Protein AF-A0A238FM26-F1 (afdb_monomer_lite)

Sequence (268 aa):
MSQQAIKQAGEVSAANLQKLRSKVTAAEQARAEAEAIAAASESRRRSEAAEYCSGLSRISETFRSLRSSSHPFDVCFKFEAEGVDIWESSSFLSSKSGYFKDLFESGFAETTKEAREVDRCNQPTHLVRISDESSQAFQAIFTWLRTGQMQFDWLGTASTLTAHDSQNGATSAASIYLLAHYLQLSQLVEITLDRVDNYLTPRNVFVELARDWRGKPTEMKDKLLAYAVANWNEVKKSDNLAPMLTEVAENPERGAAFLELMRLVIGL

Radius of gyration: 28.8 Å; chains: 1; bounding box: 76×39×98 Å

Structure (mmCIF, N/CA/C/O backbone):
data_AF-A0A238FM26-F1
#
_entry.id   AF-A0A238FM26-F1
#
loop_
_atom_site.group_PDB
_atom_site.id
_atom_site.type_symbol
_atom_site.label_atom_id
_atom_site.label_alt_id
_atom_site.label_comp_id
_atom_site.label_asym_id
_atom_site.label_entity_id
_atom_site.label_seq_id
_atom_site.pdbx_PDB_ins_code
_atom_site.Cartn_x
_atom_site.Cartn_y
_atom_site.Cartn_z
_atom_site.occupancy
_atom_site.B_iso_or_equiv
_atom_site.auth_seq_id
_atom_site.auth_comp_id
_atom_site.auth_asym_id
_atom_site.auth_atom_id
_atom_site.pdbx_PDB_model_num
ATOM 1 N N . MET A 1 1 ? -43.584 -14.162 72.929 1.00 56.44 1 MET A N 1
ATOM 2 C CA . MET A 1 1 ? -43.154 -14.688 71.611 1.00 56.44 1 MET A CA 1
ATOM 3 C C . MET A 1 1 ? -42.547 -13.635 70.664 1.00 56.44 1 MET A C 1
ATOM 5 O O . MET A 1 1 ? -41.972 -14.025 69.660 1.00 56.44 1 MET A O 1
ATOM 9 N N . SER A 1 2 ? -42.572 -12.327 70.974 1.00 68.12 2 SER A N 1
ATOM 10 C CA . SER A 1 2 ? -42.152 -11.275 70.021 1.00 68.12 2 SER A CA 1
ATOM 11 C C . SER A 1 2 ? -40.637 -11.013 69.906 1.00 68.12 2 SER A C 1
ATOM 13 O O . SER A 1 2 ? -40.194 -10.553 68.862 1.00 68.12 2 SER A O 1
ATOM 15 N N . GLN A 1 3 ? -39.820 -11.286 70.932 1.00 68.06 3 GLN A N 1
ATOM 16 C CA . GLN A 1 3 ? -38.381 -10.953 70.887 1.00 68.06 3 GLN A CA 1
ATOM 17 C C . GLN A 1 3 ? -37.526 -11.992 70.143 1.00 68.06 3 GLN A C 1
ATOM 19 O O . GLN A 1 3 ? -36.498 -11.657 69.560 1.00 68.06 3 GLN A O 1
ATOM 24 N N . GLN A 1 4 ? -37.969 -13.248 70.115 1.00 69.56 4 GLN A N 1
ATOM 25 C CA . GLN A 1 4 ? -37.225 -14.347 69.496 1.00 69.56 4 GLN A CA 1
ATOM 26 C C . GLN A 1 4 ? -37.296 -14.291 67.959 1.00 69.56 4 GLN A C 1
ATOM 28 O O . GLN A 1 4 ? -36.297 -14.543 67.292 1.00 69.56 4 GLN A O 1
ATOM 33 N N . ALA A 1 5 ? -38.432 -13.847 67.408 1.00 66.94 5 ALA A N 1
ATOM 34 C CA . ALA A 1 5 ? -38.609 -13.626 65.972 1.00 66.94 5 ALA A CA 1
ATOM 35 C C . ALA A 1 5 ? -37.785 -12.433 65.446 1.00 66.94 5 ALA A C 1
ATOM 37 O O . ALA A 1 5 ? -37.215 -12.510 64.362 1.00 66.94 5 ALA A O 1
ATOM 38 N N . ILE A 1 6 ? -37.661 -11.354 66.230 1.00 69.06 6 ILE A N 1
ATOM 39 C CA . ILE A 1 6 ? -36.850 -10.176 65.865 1.00 69.06 6 ILE A CA 1
ATOM 40 C C . ILE A 1 6 ? -35.357 -10.528 65.849 1.00 69.06 6 ILE A C 1
ATOM 42 O O . ILE A 1 6 ? -34.638 -10.133 64.932 1.00 69.06 6 ILE A O 1
ATOM 46 N N . LYS A 1 7 ? -34.894 -11.323 66.823 1.00 73.75 7 LYS A N 1
ATOM 47 C CA . LYS A 1 7 ? -33.504 -11.794 66.870 1.00 73.75 7 LYS A CA 1
ATOM 48 C C . LYS A 1 7 ? -33.171 -12.709 65.684 1.00 73.75 7 LYS A C 1
ATOM 50 O O . LYS A 1 7 ? -32.160 -12.492 65.022 1.00 73.75 7 LYS A O 1
ATOM 55 N N . GLN A 1 8 ? -34.061 -13.649 65.353 1.00 67.75 8 GLN A N 1
ATOM 56 C CA . GLN A 1 8 ? -33.895 -14.519 64.182 1.00 67.75 8 GLN A CA 1
ATOM 57 C C . GLN A 1 8 ? -33.921 -13.739 62.856 1.00 67.75 8 GLN A C 1
ATOM 59 O O . GLN A 1 8 ? -33.102 -14.004 61.981 1.00 67.75 8 GLN A O 1
ATOM 64 N N . ALA A 1 9 ? -34.794 -12.737 62.705 1.00 65.75 9 ALA A N 1
ATOM 65 C CA . ALA A 1 9 ? -34.822 -11.892 61.508 1.00 65.75 9 ALA A CA 1
ATOM 66 C C . ALA A 1 9 ? -33.535 -11.055 61.342 1.00 65.75 9 ALA A C 1
ATOM 68 O O . ALA A 1 9 ? -33.040 -10.892 60.224 1.00 65.75 9 ALA A O 1
ATOM 69 N N . GLY A 1 10 ? -32.956 -10.567 62.447 1.00 70.56 10 GLY A N 1
ATOM 70 C CA . GLY A 1 10 ? -31.674 -9.855 62.448 1.00 70.56 10 GLY A CA 1
ATOM 71 C C . GLY A 1 10 ? -30.487 -10.742 62.057 1.00 70.56 10 GLY A C 1
ATOM 72 O O . GLY A 1 10 ? -29.648 -10.330 61.257 1.00 70.56 10 GLY A O 1
ATOM 73 N N . GLU A 1 11 ? -30.446 -11.980 62.553 1.00 74.06 11 GLU A N 1
ATOM 74 C CA . GLU A 1 11 ? -29.394 -12.958 62.232 1.00 74.06 11 GLU A CA 1
ATOM 75 C C . GLU A 1 11 ? -29.454 -13.408 60.760 1.00 74.06 11 GLU A C 1
ATOM 77 O O . GLU A 1 11 ? -28.423 -13.473 60.087 1.00 74.06 11 GLU A O 1
ATOM 82 N N . VAL A 1 12 ? -30.659 -13.621 60.216 1.00 72.50 12 VAL A N 1
ATOM 83 C CA . VAL A 1 12 ? -30.856 -13.946 58.790 1.00 72.50 12 VAL A CA 1
ATOM 84 C C . VAL A 1 12 ? -30.449 -12.773 57.885 1.00 72.50 12 VAL A C 1
ATOM 86 O O . VAL A 1 12 ? -29.839 -12.981 56.834 1.00 72.50 12 VAL A O 1
ATOM 89 N N . SER A 1 13 ? -30.721 -11.531 58.299 1.00 79.69 13 SER A N 1
ATOM 90 C CA . SER A 1 13 ? -30.311 -10.323 57.566 1.00 79.69 13 SER A CA 1
ATOM 91 C C . SER A 1 13 ? -28.785 -10.143 57.538 1.00 79.69 13 SER A C 1
ATOM 93 O O . SER A 1 13 ? -28.200 -9.894 56.479 1.00 79.69 13 SER A O 1
ATOM 95 N N . ALA A 1 14 ? -28.112 -10.361 58.673 1.00 80.94 14 ALA A N 1
ATOM 96 C CA . ALA A 1 14 ? -26.654 -10.282 58.770 1.00 80.94 14 ALA A CA 1
ATOM 97 C C . ALA A 1 14 ? -25.950 -11.355 57.917 1.00 80.94 14 ALA A C 1
ATOM 99 O O . ALA A 1 14 ? -25.003 -11.044 57.187 1.00 80.94 14 ALA A O 1
ATOM 100 N N . ALA A 1 15 ? -26.452 -12.594 57.933 1.00 82.75 15 ALA A N 1
ATOM 101 C CA . ALA A 1 15 ? -25.922 -13.682 57.111 1.00 82.75 15 ALA A CA 1
ATOM 102 C C . ALA A 1 15 ? -26.065 -13.398 55.603 1.00 82.75 15 ALA A C 1
ATOM 104 O O . ALA A 1 15 ? -25.139 -13.647 54.824 1.00 82.75 15 ALA A O 1
ATOM 105 N N . ASN A 1 16 ? -27.192 -12.813 55.183 1.00 85.12 16 ASN A N 1
ATOM 106 C CA . ASN A 1 16 ? -27.417 -12.426 53.789 1.00 85.12 16 ASN A CA 1
ATOM 107 C C . ASN A 1 16 ? -26.483 -11.294 53.335 1.00 85.12 16 ASN A C 1
ATOM 109 O O . ASN A 1 16 ? -25.943 -11.360 52.229 1.00 85.12 16 ASN A O 1
ATOM 113 N N . LEU A 1 17 ? -26.226 -10.296 54.186 1.00 84.00 17 LEU A N 1
ATOM 114 C CA . LEU A 1 17 ? -25.276 -9.218 53.888 1.00 84.00 17 LEU A CA 1
ATOM 115 C C . LEU A 1 17 ? -23.835 -9.728 53.767 1.00 84.00 17 LEU A C 1
ATOM 117 O O . LEU A 1 17 ? -23.110 -9.312 52.864 1.00 84.00 17 LEU A O 1
ATOM 121 N N . GLN A 1 18 ? -23.419 -10.662 54.623 1.00 89.38 18 GLN A N 1
ATOM 122 C CA . GLN A 1 18 ? -22.087 -11.268 54.541 1.00 89.38 18 GLN A CA 1
ATOM 123 C C . GLN A 1 18 ? -21.926 -12.133 53.279 1.00 89.38 18 GLN A C 1
ATOM 125 O O . GLN A 1 18 ? -20.888 -12.092 52.609 1.00 89.38 18 GLN A O 1
ATOM 130 N N . LYS A 1 19 ? -22.985 -12.853 52.888 1.00 90.12 19 LYS A N 1
ATOM 131 C CA . LYS A 1 19 ? -23.037 -13.599 51.624 1.00 90.12 19 LYS A CA 1
ATOM 132 C C . LYS A 1 19 ? -23.005 -12.680 50.397 1.00 90.12 19 LYS A C 1
ATOM 134 O O . LYS A 1 19 ? -22.425 -13.044 49.380 1.00 90.12 19 LYS A O 1
ATOM 139 N N . LEU A 1 20 ? -23.605 -11.493 50.473 1.00 89.06 20 LEU A N 1
ATOM 140 C CA . LEU A 1 20 ? -23.563 -10.522 49.379 1.00 89.06 20 LEU A CA 1
ATOM 141 C C . LEU A 1 20 ? -22.177 -9.873 49.252 1.00 89.06 20 LEU A C 1
ATOM 143 O O . LEU A 1 20 ? -21.648 -9.800 48.148 1.00 89.06 20 LEU A O 1
ATOM 147 N N . ARG A 1 21 ? -21.552 -9.484 50.372 1.00 90.94 21 ARG A N 1
ATOM 148 C CA . ARG A 1 21 ? -20.189 -8.922 50.386 1.00 90.94 21 ARG A CA 1
ATOM 149 C C . ARG A 1 21 ? -19.163 -9.885 49.796 1.00 90.94 21 ARG A C 1
ATOM 151 O O . ARG A 1 21 ? -18.403 -9.481 48.929 1.00 90.94 21 ARG A O 1
ATOM 158 N N . SER A 1 22 ? -19.202 -11.155 50.203 1.00 90.06 22 SER A N 1
ATOM 159 C CA . SER A 1 22 ? -18.301 -12.187 49.662 1.00 90.06 22 SER A CA 1
ATOM 160 C C . SER A 1 22 ? -18.475 -12.405 48.154 1.00 90.06 22 SER A C 1
ATOM 162 O O . SER A 1 22 ? -17.492 -12.610 47.445 1.00 90.06 22 SER A O 1
ATOM 164 N N . LYS A 1 23 ? -19.708 -12.310 47.637 1.00 91.19 23 LYS A N 1
ATOM 165 C CA . LYS A 1 23 ? -19.971 -12.376 46.192 1.00 91.19 23 LYS A CA 1
ATOM 166 C C . LYS A 1 23 ? -19.423 -11.168 45.434 1.00 91.19 23 LYS A C 1
ATOM 168 O O . LYS A 1 23 ? -18.864 -11.353 44.359 1.00 91.19 23 LYS A O 1
ATOM 173 N N . VAL A 1 24 ? -19.579 -9.959 45.976 1.00 90.88 24 VAL A N 1
ATOM 174 C CA . VAL A 1 24 ? -19.056 -8.731 45.352 1.00 90.88 24 VAL A CA 1
ATOM 175 C C . VAL A 1 24 ? -17.530 -8.767 45.298 1.00 90.88 24 VAL A C 1
ATOM 177 O O . VAL A 1 24 ? -16.972 -8.579 44.224 1.00 90.88 24 VAL A O 1
ATOM 180 N N . THR A 1 25 ? -16.858 -9.132 46.395 1.00 92.88 25 THR A N 1
ATOM 181 C CA . THR A 1 25 ? -15.389 -9.248 46.413 1.00 92.88 25 THR A CA 1
ATOM 182 C C . THR A 1 25 ? -14.875 -10.313 45.445 1.00 92.88 25 THR A C 1
ATOM 184 O O . THR A 1 25 ? -13.873 -10.099 44.772 1.00 92.88 25 THR A O 1
ATOM 187 N N . ALA A 1 26 ? -15.577 -11.446 45.319 1.00 91.06 26 ALA A N 1
ATOM 188 C CA . ALA A 1 26 ? -15.209 -12.481 44.353 1.00 91.06 26 ALA A CA 1
ATOM 189 C C . ALA A 1 26 ? -15.377 -12.003 42.899 1.00 91.06 26 ALA A C 1
ATOM 191 O O . ALA A 1 26 ? -14.542 -12.309 42.051 1.00 91.06 26 ALA A O 1
ATOM 192 N N . ALA A 1 27 ? -16.428 -11.230 42.607 1.00 88.38 27 ALA A N 1
ATOM 193 C CA . ALA A 1 27 ? -16.657 -10.665 41.279 1.00 88.38 27 ALA A CA 1
ATOM 194 C C . ALA A 1 27 ? -15.625 -9.582 40.918 1.00 88.38 27 ALA A C 1
ATOM 196 O O . ALA A 1 27 ? -15.154 -9.540 39.783 1.00 88.38 27 ALA A O 1
ATOM 197 N N . GLU A 1 28 ? -15.244 -8.732 41.874 1.00 91.31 28 GLU A N 1
ATOM 198 C CA . GLU A 1 28 ? -14.183 -7.733 41.693 1.00 91.31 28 GLU A CA 1
ATOM 199 C C . GLU A 1 28 ? -12.827 -8.394 41.440 1.00 91.31 28 GLU A C 1
ATOM 201 O O . GLU A 1 28 ? -12.115 -7.998 40.518 1.00 91.31 28 GLU A O 1
ATOM 206 N N . GLN A 1 29 ? -12.503 -9.449 42.192 1.00 91.75 29 GLN A N 1
ATOM 207 C CA . GLN A 1 29 ? -11.269 -10.207 42.002 1.00 91.75 29 GLN A CA 1
ATOM 208 C C . GLN A 1 29 ? -11.231 -10.904 40.633 1.00 91.75 29 GLN A C 1
ATOM 210 O O . GLN A 1 29 ? -10.231 -10.797 39.928 1.00 91.75 29 GLN A O 1
ATOM 215 N N . ALA A 1 30 ? -12.333 -11.533 40.212 1.00 89.25 30 ALA A N 1
ATOM 216 C CA . ALA A 1 30 ? -12.435 -12.150 38.889 1.00 89.25 30 ALA A CA 1
ATOM 217 C C . ALA A 1 30 ? -12.314 -11.120 37.750 1.00 89.25 30 ALA A C 1
ATOM 219 O O . ALA A 1 30 ? -11.701 -11.399 36.720 1.00 89.25 30 ALA A O 1
ATOM 220 N N . ARG A 1 31 ? -12.866 -9.912 37.931 1.00 91.38 31 ARG A N 1
ATOM 221 C CA . ARG A 1 31 ? -12.724 -8.818 36.961 1.00 91.38 31 ARG A CA 1
ATOM 222 C C . ARG A 1 31 ? -11.276 -8.337 36.864 1.00 91.38 31 ARG A C 1
ATOM 224 O O . ARG A 1 31 ? -10.781 -8.179 35.753 1.00 91.38 31 ARG A O 1
ATOM 231 N N . ALA A 1 32 ? -10.607 -8.138 38.000 1.00 91.19 32 ALA A N 1
ATOM 232 C CA . ALA A 1 32 ? -9.203 -7.733 38.034 1.00 91.19 32 ALA A CA 1
ATOM 233 C C . ALA A 1 32 ? -8.290 -8.785 37.381 1.00 91.19 32 ALA A C 1
ATOM 235 O O . ALA A 1 32 ? -7.371 -8.440 36.642 1.00 91.19 32 ALA A O 1
ATOM 236 N N . GLU A 1 33 ? -8.573 -10.071 37.597 1.00 92.38 33 GLU A N 1
ATOM 237 C CA . GLU A 1 33 ? -7.836 -11.170 36.974 1.00 92.38 33 GLU A CA 1
ATOM 238 C C . GLU A 1 33 ? -8.057 -11.224 35.453 1.00 92.38 33 GLU A C 1
ATOM 240 O O . GLU A 1 33 ? -7.094 -11.336 34.695 1.00 92.38 33 GLU A O 1
ATOM 245 N N . ALA A 1 34 ? -9.297 -11.053 34.983 1.00 88.00 34 ALA A N 1
ATOM 246 C CA . ALA A 1 34 ? -9.600 -10.990 33.552 1.00 88.00 34 ALA A CA 1
ATOM 247 C C . ALA A 1 34 ? -8.915 -9.798 32.858 1.00 88.00 34 ALA A C 1
ATOM 249 O O . ALA A 1 34 ? -8.385 -9.941 31.755 1.00 88.00 34 ALA A O 1
ATOM 250 N N . GLU A 1 35 ? -8.886 -8.634 33.511 1.00 91.69 35 GLU A N 1
ATOM 251 C CA . GLU A 1 35 ? -8.200 -7.442 33.008 1.00 91.69 35 GLU A CA 1
ATOM 252 C C . GLU A 1 35 ? -6.678 -7.644 32.954 1.00 91.69 35 GLU A C 1
ATOM 254 O O . GLU A 1 35 ? -6.047 -7.305 31.952 1.00 91.69 35 GLU A O 1
ATOM 259 N N . ALA A 1 36 ? -6.092 -8.291 33.968 1.00 88.94 36 ALA A N 1
ATOM 260 C CA . ALA A 1 36 ? -4.674 -8.645 33.975 1.00 88.94 36 ALA A CA 1
ATOM 261 C C . ALA A 1 36 ? -4.312 -9.640 32.855 1.00 88.94 36 ALA A C 1
ATOM 263 O O . ALA A 1 36 ? -3.288 -9.469 32.190 1.00 88.94 36 ALA A O 1
ATOM 264 N N . ILE A 1 37 ? -5.160 -10.643 32.595 1.00 89.81 37 ILE A N 1
ATOM 265 C CA . ILE A 1 37 ? -4.975 -11.598 31.489 1.00 89.81 37 ILE A CA 1
ATOM 266 C C . ILE A 1 37 ? -5.060 -10.883 30.134 1.00 89.81 37 ILE A C 1
ATOM 268 O O . ILE A 1 37 ? -4.209 -11.104 29.269 1.00 89.81 37 ILE A O 1
ATOM 272 N N . ALA A 1 38 ? -6.045 -9.998 29.949 1.00 83.69 38 ALA A N 1
ATOM 273 C CA . ALA A 1 38 ? -6.188 -9.215 28.725 1.00 83.69 38 ALA A CA 1
ATOM 274 C C . ALA A 1 38 ? -4.957 -8.323 28.488 1.00 83.69 38 ALA A C 1
ATOM 276 O O . ALA A 1 38 ? -4.366 -8.371 27.407 1.00 83.69 38 ALA A O 1
ATOM 277 N N . ALA A 1 39 ? -4.506 -7.598 29.516 1.00 82.56 39 ALA A N 1
ATOM 278 C CA . ALA A 1 39 ? -3.317 -6.752 29.452 1.00 82.56 39 ALA A CA 1
ATOM 279 C C . ALA A 1 39 ? -2.038 -7.553 29.143 1.00 82.56 39 ALA A C 1
ATOM 281 O O . ALA A 1 39 ? -1.230 -7.135 28.311 1.00 82.56 39 ALA A O 1
ATOM 282 N N . ALA A 1 40 ? -1.868 -8.730 29.752 1.00 85.81 40 ALA A N 1
ATOM 283 C CA . ALA A 1 40 ? -0.741 -9.615 29.468 1.00 85.81 40 ALA A CA 1
ATOM 284 C C . ALA A 1 40 ? -0.768 -10.138 28.020 1.00 85.81 40 ALA A C 1
ATOM 286 O O . ALA A 1 40 ? 0.272 -10.181 27.359 1.00 85.81 40 ALA A O 1
ATOM 287 N N . SER A 1 41 ? -1.950 -10.491 27.501 1.00 79.06 41 SER A N 1
ATOM 288 C CA . SER A 1 41 ? -2.109 -10.961 26.118 1.00 79.06 41 SER A CA 1
ATOM 289 C C . SER A 1 41 ? -1.800 -9.873 25.083 1.00 79.06 41 SER A C 1
ATOM 291 O O . SER A 1 41 ? -1.142 -10.146 24.079 1.00 79.06 41 SER A O 1
ATOM 293 N N . GLU A 1 42 ? -2.201 -8.631 25.356 1.00 74.94 42 GLU A N 1
ATOM 294 C CA . GLU A 1 42 ? -1.918 -7.469 24.513 1.00 74.94 42 GLU A CA 1
ATOM 295 C C . GLU A 1 42 ? -0.424 -7.122 24.529 1.00 74.94 42 GLU A C 1
ATOM 297 O O . GLU A 1 42 ? 0.179 -6.901 23.480 1.00 74.94 42 GLU A O 1
ATOM 302 N N . SER A 1 43 ? 0.210 -7.149 25.706 1.00 78.25 43 SER A N 1
ATOM 303 C CA . SER A 1 43 ? 1.657 -6.940 25.839 1.00 78.25 43 SER A CA 1
ATOM 304 C C . SER A 1 43 ? 2.458 -7.979 25.045 1.00 78.25 43 SER A C 1
ATOM 306 O O . SER A 1 43 ? 3.370 -7.630 24.292 1.00 78.25 43 SER A O 1
ATOM 308 N N . ARG A 1 44 ? 2.060 -9.257 25.125 1.00 78.56 44 ARG A N 1
ATOM 309 C CA . ARG A 1 44 ? 2.674 -10.334 24.340 1.00 78.56 44 ARG A CA 1
ATOM 310 C C . ARG A 1 44 ? 2.512 -10.111 22.835 1.00 78.56 44 ARG A C 1
ATOM 312 O O . ARG A 1 44 ? 3.502 -10.189 22.114 1.00 78.56 44 ARG A O 1
ATOM 319 N N . ARG A 1 45 ? 1.306 -9.762 22.368 1.00 69.38 45 ARG A N 1
ATOM 320 C CA . ARG A 1 45 ? 1.053 -9.437 20.953 1.00 69.38 45 ARG A CA 1
ATOM 321 C C . ARG A 1 45 ? 1.910 -8.275 20.459 1.00 69.38 45 ARG A C 1
ATOM 323 O O . ARG A 1 45 ? 2.453 -8.348 19.362 1.00 69.38 45 ARG A O 1
ATOM 330 N N . ARG A 1 46 ? 2.070 -7.222 21.266 1.00 69.69 46 ARG A N 1
ATOM 331 C CA . ARG A 1 46 ? 2.938 -6.083 20.929 1.00 69.69 46 ARG A CA 1
ATOM 332 C C . ARG A 1 46 ? 4.403 -6.485 20.829 1.00 69.69 46 ARG A C 1
ATOM 334 O O . ARG A 1 46 ? 5.078 -6.033 19.912 1.00 69.69 46 ARG A O 1
ATOM 341 N N . SER A 1 47 ? 4.881 -7.340 21.732 1.00 69.44 47 SER A N 1
ATOM 342 C CA . SER A 1 47 ? 6.253 -7.858 21.683 1.00 69.44 47 SER A CA 1
ATOM 343 C C . SER A 1 47 ? 6.496 -8.703 20.430 1.00 69.44 47 SER A C 1
ATOM 345 O O . SER A 1 47 ? 7.481 -8.483 19.733 1.00 69.44 47 SER A O 1
ATOM 347 N N . GLU A 1 48 ? 5.585 -9.627 20.114 1.00 70.25 48 GLU A N 1
ATOM 348 C CA . GLU A 1 48 ? 5.671 -10.480 18.919 1.00 70.25 48 GLU A CA 1
ATOM 349 C C . GLU A 1 48 ? 5.610 -9.640 17.629 1.00 70.25 48 GLU A C 1
ATOM 351 O O . GLU A 1 48 ? 6.400 -9.846 16.707 1.00 70.25 48 GLU A O 1
ATOM 356 N N . ALA A 1 49 ? 4.736 -8.629 17.580 1.00 68.94 49 ALA A N 1
ATOM 357 C CA . ALA A 1 49 ? 4.667 -7.694 16.460 1.00 68.94 49 ALA A CA 1
ATOM 358 C C . ALA A 1 49 ? 5.950 -6.855 16.318 1.00 68.94 49 ALA A C 1
ATOM 360 O O . ALA A 1 49 ? 6.424 -6.648 15.203 1.00 68.94 49 ALA A O 1
ATOM 361 N N . ALA A 1 50 ? 6.536 -6.391 17.426 1.00 68.88 50 ALA A N 1
ATOM 362 C CA . ALA A 1 50 ? 7.775 -5.616 17.409 1.00 68.88 50 ALA A CA 1
ATOM 363 C C . ALA A 1 50 ? 8.972 -6.446 16.915 1.00 68.88 50 ALA A C 1
ATOM 365 O O . ALA A 1 50 ? 9.763 -5.961 16.104 1.00 68.88 50 ALA A O 1
ATOM 366 N N . GLU A 1 51 ? 9.086 -7.702 17.354 1.00 72.00 51 GLU A N 1
ATOM 367 C CA . GLU A 1 51 ? 10.129 -8.625 16.894 1.00 72.00 51 GLU A CA 1
ATOM 368 C C . GLU A 1 51 ? 9.980 -8.939 15.398 1.00 72.00 51 GLU A C 1
ATOM 370 O O . GLU A 1 51 ? 10.955 -8.856 14.647 1.00 72.00 51 GLU A O 1
ATOM 375 N N . TYR A 1 52 ? 8.750 -9.190 14.939 1.00 72.06 52 TYR A N 1
ATOM 376 C CA . TYR A 1 52 ? 8.446 -9.380 13.522 1.00 72.06 52 TYR A CA 1
ATOM 377 C C . TYR A 1 52 ? 8.812 -8.144 12.683 1.00 72.06 52 TYR A C 1
ATOM 379 O O . TYR A 1 52 ? 9.510 -8.266 11.675 1.00 72.06 52 TYR A O 1
ATOM 387 N N . CYS A 1 53 ? 8.417 -6.943 13.121 1.00 72.06 53 CYS A N 1
ATOM 388 C CA . CYS A 1 53 ? 8.764 -5.687 12.452 1.00 72.06 53 CYS A CA 1
ATOM 389 C C . CYS A 1 53 ? 10.282 -5.471 12.374 1.00 72.06 53 CYS A C 1
ATOM 391 O O . CYS A 1 53 ? 10.788 -5.090 11.322 1.00 72.06 53 CYS A O 1
ATOM 393 N N . SER A 1 54 ? 11.018 -5.761 13.451 1.00 74.94 54 SER A N 1
ATOM 394 C CA . SER A 1 54 ? 12.485 -5.682 13.468 1.00 74.94 54 SER A CA 1
ATOM 395 C C . SER A 1 54 ? 13.123 -6.645 12.459 1.00 74.94 54 SER A C 1
ATOM 397 O O . SER A 1 54 ? 14.021 -6.262 11.704 1.00 74.94 54 SER A O 1
ATOM 399 N N . GLY A 1 55 ? 12.617 -7.880 12.381 1.00 76.81 55 GLY A N 1
ATOM 400 C CA . GLY A 1 55 ? 13.048 -8.860 11.383 1.00 76.81 55 GLY A CA 1
ATOM 401 C C . GLY A 1 55 ? 12.839 -8.370 9.947 1.00 76.81 55 GLY A C 1
ATOM 402 O O . GLY A 1 55 ? 13.761 -8.446 9.132 1.00 76.81 55 GLY A O 1
ATOM 403 N N . LEU A 1 56 ? 11.666 -7.800 9.653 1.00 76.69 56 LEU A N 1
ATOM 404 C CA . LEU A 1 56 ? 11.360 -7.242 8.334 1.00 76.69 56 LEU A CA 1
ATOM 405 C C . LEU A 1 56 ? 12.262 -6.068 7.958 1.00 76.69 56 LEU A C 1
ATOM 407 O O . LEU A 1 56 ? 12.725 -6.019 6.818 1.00 76.69 56 LEU A O 1
ATOM 411 N N . SER A 1 57 ? 12.555 -5.164 8.896 1.00 77.75 57 SER A N 1
ATOM 412 C CA . SER A 1 57 ? 13.469 -4.046 8.646 1.00 77.75 57 SER A CA 1
ATOM 413 C C . SER A 1 57 ? 14.855 -4.545 8.231 1.00 77.75 57 SER A C 1
ATOM 415 O O . SER A 1 57 ? 15.383 -4.108 7.210 1.00 77.75 57 SER A O 1
ATOM 417 N N . ARG A 1 58 ? 15.408 -5.542 8.938 1.00 81.88 58 ARG A N 1
ATOM 418 C CA . ARG A 1 58 ? 16.728 -6.122 8.614 1.00 81.88 58 ARG A CA 1
ATOM 419 C C . ARG A 1 58 ? 16.747 -6.794 7.242 1.00 81.88 58 ARG A C 1
ATOM 421 O O . ARG A 1 58 ? 17.715 -6.660 6.492 1.00 81.88 58 ARG A O 1
ATOM 428 N N . ILE A 1 59 ? 15.680 -7.515 6.898 1.00 81.50 59 ILE A N 1
ATOM 429 C CA . ILE A 1 59 ? 15.527 -8.141 5.579 1.00 81.50 59 ILE A CA 1
ATOM 430 C C . ILE A 1 59 ? 15.456 -7.065 4.491 1.00 81.50 59 ILE A C 1
ATOM 432 O O . ILE A 1 59 ? 16.174 -7.147 3.495 1.00 81.50 59 ILE A O 1
ATOM 436 N N . SER A 1 60 ? 14.631 -6.037 4.697 1.00 80.00 60 SER A N 1
ATOM 437 C CA . SER A 1 60 ? 14.475 -4.920 3.765 1.00 80.00 60 SER A CA 1
ATOM 438 C C . SER A 1 60 ? 15.801 -4.196 3.519 1.00 80.00 60 SER A C 1
ATOM 440 O O . SER A 1 60 ? 16.173 -3.971 2.370 1.00 80.00 60 SER A O 1
ATOM 442 N N . GLU A 1 61 ? 16.569 -3.917 4.575 1.00 83.75 61 GLU A N 1
ATOM 443 C CA . GLU A 1 61 ? 17.904 -3.316 4.486 1.00 83.75 61 GLU A CA 1
ATOM 444 C C . GLU A 1 61 ? 18.900 -4.201 3.733 1.00 83.75 61 GLU A C 1
ATOM 446 O O . GLU A 1 61 ? 19.651 -3.708 2.891 1.00 83.75 61 GLU A O 1
ATOM 451 N N . THR A 1 62 ? 18.871 -5.514 3.976 1.00 87.12 62 THR A N 1
ATOM 452 C CA . THR A 1 62 ? 19.739 -6.474 3.279 1.00 87.12 62 THR A CA 1
ATOM 453 C C . THR A 1 62 ? 19.467 -6.459 1.775 1.00 87.12 62 THR A C 1
ATOM 455 O O . THR A 1 62 ? 20.394 -6.340 0.973 1.00 87.12 62 THR A O 1
ATOM 458 N N . PHE A 1 63 ? 18.195 -6.523 1.372 1.00 85.38 63 PHE A N 1
ATOM 459 C CA . PHE A 1 63 ? 17.827 -6.470 -0.044 1.00 85.38 63 PHE A CA 1
ATOM 460 C C . PHE A 1 63 ? 18.053 -5.091 -0.657 1.00 85.38 63 PHE A C 1
ATOM 462 O O . PHE A 1 63 ? 18.454 -5.009 -1.814 1.00 85.38 63 PHE A O 1
ATOM 469 N N . ARG A 1 64 ? 17.846 -4.006 0.096 1.00 85.12 64 ARG A N 1
ATOM 470 C CA . ARG A 1 64 ? 18.203 -2.655 -0.349 1.00 85.12 64 ARG A CA 1
ATOM 471 C C . ARG A 1 64 ? 19.690 -2.576 -0.675 1.00 85.12 64 ARG A C 1
ATOM 473 O O . ARG A 1 64 ? 20.023 -2.160 -1.775 1.00 85.12 64 ARG A O 1
ATOM 480 N N . SER A 1 65 ? 20.553 -3.040 0.231 1.00 87.06 65 SER A N 1
ATOM 481 C CA . SER A 1 65 ? 22.004 -3.060 0.021 1.00 87.06 65 SER A CA 1
ATOM 482 C C . SER A 1 65 ? 22.398 -3.910 -1.185 1.00 87.06 65 SER A C 1
ATOM 484 O O . SER A 1 65 ? 23.212 -3.470 -1.993 1.00 87.06 65 SER A O 1
ATOM 486 N N . LEU A 1 66 ? 21.792 -5.091 -1.345 1.00 87.62 66 LEU A N 1
ATOM 487 C CA . LEU A 1 66 ? 22.052 -5.962 -2.490 1.00 87.62 66 LEU A CA 1
ATOM 488 C C . LEU A 1 66 ? 21.703 -5.253 -3.811 1.00 87.62 66 LEU A C 1
ATOM 490 O O . LEU A 1 66 ? 22.518 -5.212 -4.731 1.00 87.62 66 LEU A O 1
ATOM 494 N N . ARG A 1 67 ? 20.520 -4.630 -3.872 1.00 88.06 67 ARG A N 1
ATOM 495 C CA . ARG A 1 67 ? 19.996 -3.916 -5.049 1.00 88.06 67 ARG A CA 1
ATOM 496 C C . ARG A 1 67 ? 20.633 -2.547 -5.299 1.00 88.06 67 ARG A C 1
ATOM 498 O O . ARG A 1 67 ? 20.291 -1.900 -6.282 1.00 88.06 67 ARG A O 1
ATOM 505 N N . SER A 1 68 ? 21.555 -2.100 -4.446 1.00 87.25 68 SER A N 1
ATOM 506 C CA . SER A 1 68 ? 22.397 -0.926 -4.717 1.00 87.25 68 SER A CA 1
ATOM 507 C C . SER A 1 68 ? 23.600 -1.251 -5.609 1.00 87.25 68 SER A C 1
ATOM 509 O O . SER A 1 68 ? 24.322 -0.342 -6.009 1.00 87.25 68 SER A O 1
ATOM 511 N N . SER A 1 69 ? 23.843 -2.531 -5.907 1.00 86.62 69 SER A N 1
ATOM 512 C CA . SER A 1 69 ? 24.947 -2.976 -6.758 1.00 86.62 69 SER A CA 1
ATOM 513 C C . SER A 1 69 ? 24.434 -3.578 -8.063 1.00 86.62 69 SER A C 1
ATOM 515 O O . SER A 1 69 ? 23.389 -4.225 -8.072 1.00 86.62 69 SER A O 1
ATOM 517 N N . SER A 1 70 ? 25.169 -3.383 -9.164 1.00 84.56 70 SER A N 1
ATOM 518 C CA . SER A 1 70 ? 24.759 -3.928 -10.462 1.00 84.56 70 SER A CA 1
ATOM 519 C C . SER A 1 70 ? 24.853 -5.444 -10.507 1.00 84.56 70 SER A C 1
ATOM 521 O O . SER A 1 70 ? 23.998 -6.077 -11.092 1.00 84.56 70 SER A O 1
ATOM 523 N N . HIS A 1 71 ? 25.856 -6.062 -9.886 1.00 80.50 71 HIS A N 1
ATOM 524 C CA . HIS A 1 71 ? 26.024 -7.512 -9.923 1.00 80.50 71 HIS A CA 1
ATOM 525 C C . HIS A 1 71 ? 25.302 -8.177 -8.737 1.00 80.50 71 HIS A C 1
ATOM 527 O O . HIS A 1 71 ? 25.540 -7.765 -7.603 1.00 80.50 71 HIS A O 1
ATOM 533 N N . PRO A 1 72 ? 24.475 -9.225 -8.938 1.00 88.00 72 PRO A N 1
ATOM 534 C CA . PRO A 1 72 ? 24.313 -10.055 -10.142 1.00 88.00 72 PRO A CA 1
ATOM 535 C C . PRO A 1 72 ? 23.113 -9.685 -11.039 1.00 88.00 72 PRO A C 1
ATOM 537 O O . PRO A 1 72 ? 22.590 -10.533 -11.760 1.00 88.00 72 PRO A O 1
ATOM 540 N N . PHE A 1 73 ? 22.633 -8.453 -10.963 1.00 92.12 73 PHE A N 1
ATOM 541 C CA . PHE A 1 73 ? 21.419 -7.982 -11.614 1.00 92.12 73 PHE A CA 1
ATOM 542 C C . PHE A 1 73 ? 21.664 -7.432 -13.026 1.00 92.12 73 PHE A C 1
ATOM 544 O O . PHE A 1 73 ? 22.745 -6.970 -13.377 1.00 92.12 73 PHE A O 1
ATOM 551 N N . ASP A 1 74 ? 20.641 -7.503 -13.872 1.00 91.00 74 ASP A N 1
ATOM 552 C CA . ASP A 1 74 ? 20.718 -7.112 -15.282 1.00 91.00 74 ASP A CA 1
ATOM 553 C C . ASP A 1 74 ? 19.707 -6.022 -15.663 1.00 91.00 74 ASP A C 1
ATOM 555 O O . ASP A 1 74 ? 19.741 -5.524 -16.790 1.00 91.00 74 ASP A O 1
ATOM 559 N N . VAL A 1 75 ? 18.855 -5.603 -14.727 1.00 92.69 75 VAL A N 1
ATOM 560 C CA . VAL A 1 75 ? 17.918 -4.485 -14.879 1.00 92.69 75 VAL A CA 1
ATOM 561 C C . VAL A 1 75 ? 18.253 -3.396 -13.872 1.00 92.69 75 VAL A C 1
ATOM 563 O O . VAL A 1 75 ? 18.506 -3.693 -12.706 1.00 92.69 75 VAL A O 1
ATOM 566 N N . CYS A 1 76 ? 18.202 -2.140 -14.312 1.00 93.44 76 CYS A N 1
ATOM 567 C CA . CYS A 1 76 ? 18.283 -0.967 -13.449 1.00 93.44 76 CYS A CA 1
ATOM 568 C C . CYS A 1 76 ? 17.025 -0.108 -13.619 1.00 93.44 76 CYS A C 1
ATOM 570 O O . CYS A 1 76 ? 16.693 0.302 -14.733 1.00 93.44 76 CYS A O 1
ATOM 572 N N . PHE A 1 77 ? 16.342 0.162 -12.509 1.00 93.75 77 PHE A N 1
ATOM 573 C CA . PHE A 1 77 ? 15.253 1.127 -12.409 1.00 93.75 77 PHE A CA 1
ATOM 574 C C . PHE A 1 77 ? 15.821 2.445 -11.890 1.00 93.75 77 PHE A C 1
ATOM 576 O O . PHE A 1 77 ? 16.321 2.491 -10.764 1.00 93.75 77 PHE A O 1
ATOM 583 N N . LYS A 1 78 ? 15.746 3.502 -12.700 1.00 92.62 78 LYS A N 1
ATOM 584 C CA . LYS A 1 78 ? 16.241 4.836 -12.349 1.00 92.62 78 LYS A CA 1
ATOM 585 C C . LYS A 1 78 ? 15.101 5.746 -11.936 1.00 92.62 78 LYS A C 1
ATOM 587 O O . LYS A 1 78 ? 14.221 6.038 -12.745 1.00 92.62 78 LYS A O 1
ATOM 592 N N . PHE A 1 79 ? 15.175 6.225 -10.702 1.00 91.38 79 PHE A N 1
ATOM 593 C CA . PHE A 1 79 ? 14.257 7.196 -10.122 1.00 91.38 79 PHE A CA 1
ATOM 594 C C . PHE A 1 79 ? 14.918 8.568 -10.194 1.00 91.38 79 PHE A C 1
ATOM 596 O O . PHE A 1 79 ? 15.607 8.984 -9.264 1.00 91.38 79 PHE A O 1
ATOM 603 N N . GLU A 1 80 ? 14.763 9.257 -11.327 1.00 85.94 80 GLU A N 1
ATOM 604 C CA . GLU A 1 80 ? 15.500 10.498 -11.615 1.00 85.94 80 GLU A CA 1
ATOM 605 C C . GLU A 1 80 ? 15.231 11.596 -10.582 1.00 85.94 80 GLU A C 1
ATOM 607 O O . GLU A 1 80 ? 16.154 12.301 -10.180 1.00 85.94 80 GLU A O 1
ATOM 612 N N . ALA A 1 81 ? 13.987 11.690 -10.107 1.00 83.81 81 ALA A N 1
ATOM 613 C CA . ALA A 1 81 ? 13.585 12.650 -9.085 1.00 83.81 81 ALA A CA 1
ATOM 614 C C . ALA A 1 81 ? 14.263 12.401 -7.725 1.00 83.81 81 ALA A C 1
ATOM 616 O O . ALA A 1 81 ? 14.528 13.347 -6.987 1.00 83.81 81 ALA A O 1
ATOM 617 N N . GLU A 1 82 ? 14.554 11.139 -7.393 1.00 86.62 82 GLU A N 1
ATOM 618 C CA . GLU A 1 82 ? 15.168 10.756 -6.117 1.00 86.62 82 GLU A CA 1
ATOM 619 C C . GLU A 1 82 ? 16.692 10.568 -6.226 1.00 86.62 82 GLU A C 1
ATOM 621 O O . GLU A 1 82 ? 17.382 10.508 -5.209 1.00 86.62 82 GLU A O 1
ATOM 626 N N . GLY A 1 83 ? 17.233 10.468 -7.445 1.00 87.81 83 GLY A N 1
ATOM 627 C CA . GLY A 1 83 ? 18.633 10.107 -7.679 1.00 87.81 83 GLY A CA 1
ATOM 628 C C . GLY A 1 83 ? 18.971 8.696 -7.185 1.00 87.81 83 GLY A C 1
ATOM 629 O O . GLY A 1 83 ? 20.105 8.441 -6.779 1.00 87.81 83 GLY A O 1
ATOM 630 N N . VAL A 1 84 ? 17.980 7.798 -7.170 1.00 90.81 84 VAL A N 1
ATOM 631 C CA . VAL A 1 84 ? 18.103 6.427 -6.662 1.00 90.81 84 VAL A CA 1
ATOM 632 C C . VAL A 1 84 ? 18.026 5.439 -7.819 1.00 90.81 84 VAL A C 1
ATOM 634 O O . VAL A 1 84 ? 17.107 5.493 -8.635 1.00 90.81 84 VAL A O 1
ATOM 637 N N . ASP A 1 85 ? 18.955 4.487 -7.822 1.00 92.62 85 ASP A N 1
ATOM 638 C CA . ASP A 1 85 ? 18.965 3.357 -8.744 1.00 92.62 85 ASP A CA 1
ATOM 639 C C . ASP A 1 85 ? 18.625 2.077 -7.972 1.00 92.62 85 ASP A C 1
ATOM 641 O O . ASP A 1 85 ? 19.205 1.794 -6.918 1.00 92.62 85 ASP A O 1
ATOM 645 N N . ILE A 1 86 ? 17.692 1.287 -8.502 1.00 94.12 86 ILE A N 1
ATOM 646 C CA . ILE A 1 86 ? 17.350 -0.033 -7.967 1.00 94.12 86 ILE A CA 1
ATOM 647 C C . ILE A 1 86 ? 17.702 -1.086 -9.007 1.00 94.12 86 ILE A C 1
ATOM 649 O O . ILE A 1 86 ? 17.153 -1.094 -10.108 1.00 94.12 86 ILE A O 1
ATOM 653 N N . TRP A 1 87 ? 18.575 -2.011 -8.632 1.00 94.88 87 TRP A N 1
ATOM 654 C CA . TRP A 1 87 ? 18.987 -3.115 -9.487 1.00 94.88 87 TRP A CA 1
ATOM 655 C C . TRP A 1 87 ? 18.203 -4.388 -9.184 1.00 94.88 87 TRP A C 1
ATOM 657 O O . TRP A 1 87 ? 17.959 -4.701 -8.021 1.00 94.88 87 TRP A O 1
ATOM 667 N N . GLU A 1 88 ? 17.794 -5.126 -10.217 1.00 95.38 88 GLU A N 1
ATOM 668 C CA . GLU A 1 88 ? 17.070 -6.392 -10.061 1.00 95.38 88 GLU A CA 1
ATOM 669 C C . GLU A 1 88 ? 17.246 -7.317 -11.283 1.00 95.38 88 GLU A C 1
ATOM 671 O O . GLU A 1 88 ? 17.785 -6.914 -12.315 1.00 95.38 88 GLU A O 1
ATOM 676 N N . SER A 1 89 ? 16.839 -8.585 -11.171 1.00 94.81 89 SER A N 1
ATOM 677 C CA . SER A 1 89 ? 16.950 -9.547 -12.270 1.00 94.81 89 SER A CA 1
ATOM 678 C C . SER A 1 89 ? 15.713 -9.552 -13.172 1.00 94.81 89 SER A C 1
ATOM 680 O O . SER A 1 89 ? 14.600 -9.794 -12.700 1.00 94.81 89 SER A O 1
ATOM 682 N N . SER A 1 90 ? 15.918 -9.379 -14.481 1.00 93.94 90 SER A N 1
ATOM 683 C CA . SER A 1 90 ? 14.861 -9.416 -15.501 1.00 93.94 90 SER A CA 1
ATOM 684 C C . SER A 1 90 ? 14.112 -10.746 -15.457 1.00 93.94 90 SER A C 1
ATOM 686 O O . SER A 1 90 ? 12.898 -10.772 -15.286 1.00 93.94 90 SER A O 1
ATOM 688 N N . SER A 1 91 ? 14.851 -11.860 -15.490 1.00 95.06 91 SER A N 1
ATOM 689 C CA . SER A 1 91 ? 14.297 -13.218 -15.458 1.00 95.06 91 SER A CA 1
ATOM 690 C C . SER A 1 91 ? 13.470 -13.492 -14.200 1.00 95.06 91 SER A C 1
ATOM 692 O O . SER A 1 91 ? 12.399 -14.098 -14.276 1.00 95.06 91 SER A O 1
ATOM 694 N N . PHE A 1 92 ? 13.930 -13.002 -13.045 1.00 96.38 92 PHE A N 1
ATOM 695 C CA . PHE A 1 92 ? 13.181 -13.093 -11.800 1.00 96.38 92 PHE A CA 1
ATOM 696 C C . PHE A 1 92 ? 11.871 -12.307 -11.898 1.00 96.38 92 PHE A C 1
ATOM 698 O O . PHE A 1 92 ? 10.810 -12.869 -11.634 1.00 96.38 92 PHE A O 1
ATOM 705 N N . LEU A 1 93 ? 11.919 -11.042 -12.316 1.00 96.56 93 LEU A N 1
ATOM 706 C CA . LEU A 1 93 ? 10.738 -10.184 -12.401 1.00 96.56 93 LEU A CA 1
ATOM 707 C C . LEU A 1 93 ? 9.720 -10.678 -13.441 1.00 96.56 93 LEU A C 1
ATOM 709 O O . LEU A 1 93 ? 8.533 -10.754 -13.126 1.00 96.56 93 LEU A O 1
ATOM 713 N N . SER A 1 94 ? 10.163 -11.109 -14.625 1.00 96.25 94 SER A N 1
ATOM 714 C CA . SER A 1 94 ? 9.293 -11.705 -15.651 1.00 96.25 94 SER A CA 1
ATOM 715 C C . SER A 1 94 ? 8.605 -12.982 -15.172 1.00 96.25 94 SER A C 1
ATOM 717 O O . SER A 1 94 ? 7.479 -13.262 -15.570 1.00 96.25 94 SER A O 1
ATOM 719 N N . SER A 1 95 ? 9.246 -13.759 -14.288 1.00 97.12 95 SER A N 1
ATOM 720 C CA . SER A 1 95 ? 8.615 -14.946 -13.692 1.00 97.12 95 SER A CA 1
ATOM 721 C C . SER A 1 95 ? 7.510 -14.609 -12.683 1.00 97.12 95 SER A C 1
ATOM 723 O O . SER A 1 95 ? 6.702 -15.472 -12.343 1.00 97.12 95 SER A O 1
ATOM 725 N N . LYS A 1 96 ? 7.487 -13.369 -12.177 1.00 97.12 96 LYS A N 1
ATOM 726 C CA . LYS A 1 96 ? 6.570 -12.913 -11.126 1.00 97.12 96 LYS A CA 1
ATOM 727 C C . LYS A 1 96 ? 5.418 -12.058 -11.639 1.00 97.12 96 LYS A C 1
ATOM 729 O O . LYS A 1 96 ? 4.409 -11.963 -10.949 1.00 97.12 96 LYS A O 1
ATOM 734 N N . SER A 1 97 ? 5.565 -11.434 -12.803 1.00 96.94 97 SER A N 1
ATOM 735 C CA . SER A 1 97 ? 4.584 -10.501 -13.350 1.00 96.94 97 SER A CA 1
ATOM 736 C C . SER A 1 97 ? 4.549 -10.566 -14.875 1.00 96.94 97 SER A C 1
ATOM 738 O O . SER A 1 97 ? 5.593 -10.497 -15.529 1.00 96.94 97 SER A O 1
ATOM 740 N N . GLY A 1 98 ? 3.333 -10.636 -15.429 1.00 95.00 98 GLY A N 1
ATOM 741 C CA . GLY A 1 98 ? 3.093 -10.511 -16.869 1.00 95.00 98 GLY A CA 1
ATOM 742 C C . GLY A 1 98 ? 3.575 -9.166 -17.409 1.00 95.00 98 GLY A C 1
ATOM 743 O O . GLY A 1 98 ? 4.267 -9.136 -18.419 1.00 95.00 98 GLY A O 1
ATOM 744 N N . TYR A 1 99 ? 3.346 -8.082 -16.661 1.00 94.50 99 TYR A N 1
ATOM 745 C CA . TYR A 1 99 ? 3.858 -6.754 -16.992 1.00 94.50 99 TYR A CA 1
ATOM 746 C C . TYR A 1 99 ? 5.378 -6.758 -17.198 1.00 94.50 99 TYR A C 1
ATOM 748 O O . TYR A 1 99 ? 5.853 -6.322 -18.241 1.00 94.50 99 TYR A O 1
ATOM 756 N N . PHE A 1 100 ? 6.161 -7.287 -16.248 1.00 94.94 100 PHE A N 1
ATOM 757 C CA . PHE A 1 100 ? 7.624 -7.304 -16.391 1.00 94.94 100 PHE A CA 1
ATOM 758 C C . PHE A 1 100 ? 8.097 -8.228 -17.511 1.00 94.94 100 PHE A C 1
ATOM 760 O O . PHE A 1 100 ? 9.114 -7.961 -18.148 1.00 94.94 100 PHE A O 1
ATOM 767 N N . LYS A 1 101 ? 7.376 -9.323 -17.760 1.00 94.75 101 LYS A N 1
ATOM 768 C CA . LYS A 1 101 ? 7.645 -10.185 -18.907 1.00 94.75 101 LYS A CA 1
ATOM 769 C C . LYS A 1 101 ? 7.491 -9.406 -20.214 1.00 94.75 101 LYS A C 1
ATOM 771 O O . LYS A 1 101 ? 8.447 -9.323 -20.984 1.00 94.75 101 LYS A O 1
ATOM 776 N N . ASP A 1 102 ? 6.345 -8.765 -20.404 1.00 92.56 102 ASP A N 1
ATOM 777 C CA . ASP A 1 102 ? 6.053 -7.989 -21.605 1.00 92.56 102 ASP A CA 1
ATOM 778 C C . ASP A 1 102 ? 7.008 -6.794 -21.744 1.00 92.56 102 ASP A C 1
ATOM 780 O O . ASP A 1 102 ? 7.509 -6.537 -22.841 1.00 92.56 102 ASP A O 1
ATOM 784 N N . LEU A 1 103 ? 7.333 -6.110 -20.638 1.00 91.62 103 LEU A N 1
ATOM 785 C CA . LEU A 1 103 ? 8.263 -4.977 -20.582 1.00 91.62 103 LEU A CA 1
ATOM 786 C C . LEU A 1 103 ? 9.632 -5.330 -21.183 1.00 91.62 103 LEU A C 1
ATOM 788 O O . LEU A 1 103 ? 10.137 -4.622 -22.060 1.00 91.62 103 LEU A O 1
ATOM 792 N N . PHE A 1 104 ? 10.228 -6.443 -20.745 1.00 90.19 104 PHE A N 1
ATOM 793 C CA . PHE A 1 104 ? 11.575 -6.831 -21.170 1.00 90.19 104 PHE A CA 1
ATOM 794 C C . PHE A 1 104 ? 11.599 -7.524 -22.542 1.00 90.19 104 PHE A C 1
ATOM 796 O O . PHE A 1 104 ? 12.561 -7.346 -23.305 1.00 90.19 104 PHE A O 1
ATOM 803 N N . GLU A 1 105 ? 10.540 -8.257 -22.900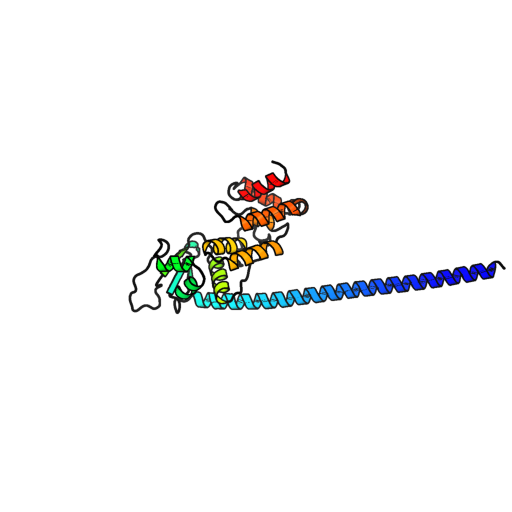 1.00 88.25 105 GLU A N 1
ATOM 804 C CA . GLU A 1 105 ? 10.420 -8.931 -24.199 1.00 88.25 105 GLU A CA 1
ATOM 805 C C . GLU A 1 105 ? 10.166 -7.931 -25.338 1.00 88.25 105 GLU A C 1
ATOM 807 O O . GLU A 1 105 ? 10.916 -7.904 -26.320 1.00 88.25 105 GLU A O 1
ATOM 812 N N . SER A 1 106 ? 9.165 -7.059 -25.195 1.00 77.88 106 SER A N 1
ATOM 813 C CA . SER A 1 106 ? 8.649 -6.231 -26.297 1.00 77.88 106 SER A CA 1
ATOM 814 C C . SER A 1 106 ? 9.440 -4.945 -26.573 1.00 77.88 106 SER A C 1
ATOM 816 O O . SER A 1 106 ? 9.278 -4.354 -27.638 1.00 77.88 106 SER A O 1
ATOM 818 N N . GLY A 1 107 ? 10.343 -4.536 -25.670 1.00 65.38 107 GLY A N 1
ATOM 819 C CA . GLY A 1 107 ? 11.170 -3.338 -25.860 1.00 65.38 107 GLY A CA 1
ATOM 820 C C . GLY A 1 107 ? 10.367 -2.033 -25.837 1.00 65.38 107 GLY A C 1
ATOM 821 O O . GLY A 1 107 ? 10.603 -1.168 -26.678 1.00 65.38 107 GLY A O 1
ATOM 822 N N . PHE A 1 108 ? 9.412 -1.913 -24.903 1.00 63.47 108 PHE A N 1
ATOM 823 C CA . PHE A 1 108 ? 8.619 -0.698 -24.668 1.00 63.47 108 PHE A CA 1
ATOM 824 C C . PHE A 1 108 ? 9.475 0.575 -24.601 1.00 63.47 108 PHE A C 1
ATOM 826 O O . PHE A 1 108 ? 10.636 0.533 -24.203 1.00 63.47 108 PHE A O 1
ATOM 833 N N . ALA A 1 109 ? 8.857 1.726 -24.893 1.00 57.47 109 ALA A N 1
ATOM 834 C CA . ALA A 1 109 ? 9.492 3.048 -24.820 1.00 57.47 109 ALA A CA 1
ATOM 835 C C . ALA A 1 109 ? 10.095 3.374 -23.438 1.00 57.47 109 ALA A C 1
ATOM 837 O O . ALA A 1 109 ? 11.051 4.140 -23.353 1.00 57.47 109 ALA A O 1
ATOM 838 N N . GLU A 1 110 ? 9.564 2.769 -22.372 1.00 60.69 110 GLU A N 1
ATOM 839 C CA . GLU A 1 110 ? 10.083 2.879 -21.002 1.00 60.69 110 GLU A CA 1
ATOM 840 C C . GLU A 1 110 ? 11.422 2.155 -20.803 1.00 60.69 110 GLU A C 1
ATOM 842 O O . GLU A 1 110 ? 12.157 2.464 -19.866 1.00 60.69 110 GLU A O 1
ATOM 847 N N . THR A 1 111 ? 11.741 1.188 -21.672 1.00 60.47 111 THR A N 1
ATOM 848 C CA . THR A 1 111 ? 12.953 0.372 -21.602 1.00 60.47 111 THR A CA 1
ATOM 849 C C . THR A 1 111 ? 13.900 0.717 -22.744 1.00 60.47 111 THR A C 1
ATOM 851 O O . THR A 1 111 ? 13.758 0.235 -23.869 1.00 60.47 111 THR A O 1
ATOM 854 N N . THR A 1 112 ? 14.950 1.479 -22.448 1.00 66.38 112 THR A N 1
ATOM 855 C CA . THR A 1 112 ? 16.068 1.607 -23.386 1.00 66.38 112 THR A CA 1
ATOM 856 C C . THR A 1 112 ? 16.930 0.351 -23.269 1.00 66.38 112 THR A C 1
ATOM 858 O O . THR A 1 112 ? 17.585 0.127 -22.250 1.00 66.38 112 THR A O 1
ATOM 861 N N . LYS A 1 113 ? 16.934 -0.492 -24.309 1.00 63.22 113 LYS A N 1
ATOM 862 C CA . LYS A 1 113 ? 17.923 -1.572 -24.441 1.00 63.22 113 LYS A CA 1
ATOM 863 C C . LYS A 1 113 ? 19.257 -0.931 -24.824 1.00 63.22 113 LYS A C 1
ATOM 865 O O . LYS A 1 113 ? 19.452 -0.564 -25.981 1.00 63.22 113 LYS A O 1
ATOM 870 N N . GLU A 1 114 ? 20.154 -0.750 -23.862 1.00 60.47 114 GLU A N 1
ATOM 871 C CA . GLU A 1 114 ? 21.520 -0.321 -24.163 1.00 60.47 114 GLU A CA 1
ATOM 872 C C . GLU A 1 114 ? 22.316 -1.518 -24.705 1.00 60.47 114 GLU A C 1
ATOM 874 O O . GLU A 1 114 ? 22.268 -2.629 -24.173 1.00 60.47 114 GLU A O 1
ATOM 879 N N . ALA A 1 115 ? 23.004 -1.317 -25.831 1.00 50.25 115 ALA A N 1
ATOM 880 C CA . ALA A 1 115 ? 23.802 -2.362 -26.457 1.00 50.25 115 ALA A CA 1
ATOM 881 C C . ALA A 1 115 ? 25.003 -2.710 -25.563 1.00 50.25 115 ALA A C 1
ATOM 883 O O . ALA A 1 115 ? 25.745 -1.825 -25.142 1.00 50.25 115 ALA A O 1
ATOM 884 N N . ARG A 1 116 ? 25.206 -4.008 -25.301 1.00 54.53 116 ARG A N 1
ATOM 885 C CA . ARG A 1 116 ? 26.340 -4.513 -24.517 1.00 54.53 116 ARG A CA 1
ATOM 886 C C . ARG A 1 116 ? 27.673 -4.126 -25.165 1.00 54.53 116 ARG A C 1
ATOM 888 O O . ARG A 1 116 ? 28.012 -4.661 -26.219 1.00 54.53 116 ARG A O 1
ATOM 895 N N . GLU A 1 117 ? 28.484 -3.329 -24.473 1.00 54.22 117 GLU A N 1
ATOM 896 C CA . GLU A 1 117 ? 29.933 -3.535 -24.519 1.00 54.22 117 GLU A CA 1
ATOM 897 C C . GLU A 1 117 ? 30.231 -4.757 -23.640 1.00 54.22 117 GLU A C 1
ATOM 899 O O . GLU A 1 117 ? 29.948 -4.768 -22.444 1.00 54.22 117 GLU A O 1
ATOM 904 N N . VAL A 1 118 ? 30.743 -5.824 -24.256 1.00 54.81 118 VAL A N 1
ATOM 905 C CA . VAL A 1 118 ? 30.809 -7.197 -23.713 1.00 54.81 118 VAL A CA 1
ATOM 906 C C . VAL A 1 118 ? 31.613 -7.324 -22.400 1.00 54.81 118 VAL A C 1
ATOM 908 O O . VAL A 1 118 ? 31.479 -8.326 -21.705 1.00 54.81 118 VAL A O 1
ATOM 911 N N . ASP A 1 119 ? 32.353 -6.288 -21.995 1.00 55.84 119 ASP A N 1
ATOM 912 C CA . ASP A 1 119 ? 33.334 -6.346 -20.904 1.00 55.84 119 ASP A CA 1
ATOM 913 C C . ASP A 1 119 ? 32.955 -5.602 -19.609 1.00 55.84 119 ASP A C 1
ATOM 915 O O . ASP A 1 119 ? 33.790 -5.478 -18.710 1.00 55.84 119 ASP A O 1
ATOM 919 N N . ARG A 1 120 ? 31.724 -5.089 -19.448 1.00 60.12 120 ARG A N 1
ATOM 920 C CA . ARG A 1 120 ? 31.369 -4.316 -18.238 1.00 60.12 120 ARG A CA 1
ATOM 921 C C . ARG A 1 120 ? 30.171 -4.892 -17.488 1.00 60.12 120 ARG A C 1
ATOM 923 O O . ARG A 1 120 ? 29.027 -4.575 -17.786 1.00 60.12 120 ARG A O 1
ATOM 930 N N . CYS A 1 121 ? 30.447 -5.605 -16.391 1.00 65.81 121 CYS A N 1
ATOM 931 C CA . CYS A 1 121 ? 29.465 -6.042 -15.379 1.00 65.81 121 CYS A CA 1
ATOM 932 C C . CYS A 1 121 ? 28.693 -4.891 -14.686 1.00 65.81 121 CYS A C 1
ATOM 934 O O . CYS A 1 121 ? 27.873 -5.139 -13.804 1.00 65.81 121 CYS A O 1
ATOM 936 N N . ASN A 1 122 ? 28.959 -3.639 -15.069 1.00 72.94 122 ASN A N 1
ATOM 937 C CA . ASN A 1 122 ? 28.422 -2.421 -14.464 1.00 72.94 122 ASN A CA 1
ATOM 938 C C . ASN A 1 122 ? 27.357 -1.738 -15.342 1.00 72.94 122 ASN A C 1
ATOM 940 O O . ASN A 1 122 ? 26.927 -0.635 -15.015 1.00 72.94 122 ASN A O 1
ATOM 944 N N . GLN A 1 123 ? 26.963 -2.346 -16.467 1.00 79.75 123 GLN A N 1
ATOM 945 C CA . GLN A 1 123 ? 25.939 -1.803 -17.366 1.00 79.75 123 GLN A CA 1
ATOM 946 C C . GLN A 1 123 ? 24.656 -2.643 -17.313 1.00 79.75 123 GLN A C 1
ATOM 948 O O . GLN A 1 123 ? 24.736 -3.874 -17.379 1.00 79.75 123 GLN A O 1
ATOM 953 N N . PRO A 1 124 ? 23.475 -2.009 -17.195 1.00 84.81 124 PRO A N 1
ATOM 954 C CA . PRO A 1 124 ? 22.215 -2.734 -17.215 1.00 84.81 124 PRO A CA 1
ATOM 955 C C . PRO A 1 124 ? 21.923 -3.240 -18.630 1.00 84.81 124 PRO A C 1
ATOM 957 O O . PRO A 1 124 ? 22.119 -2.532 -19.612 1.00 84.81 124 PRO A O 1
ATOM 960 N N . THR A 1 125 ? 21.402 -4.461 -18.736 1.00 85.88 125 THR A N 1
ATOM 961 C CA . THR A 1 125 ? 20.831 -4.964 -19.997 1.00 85.88 125 THR A CA 1
ATOM 962 C C . THR A 1 125 ? 19.495 -4.272 -20.289 1.00 85.88 125 THR A C 1
ATOM 964 O O . THR A 1 125 ? 19.174 -3.997 -21.445 1.00 85.88 125 THR A O 1
ATOM 967 N N . HIS A 1 126 ? 18.740 -3.942 -19.238 1.00 87.56 126 HIS A N 1
ATOM 968 C CA . HIS A 1 126 ? 17.504 -3.171 -19.330 1.00 87.56 126 HIS A CA 1
ATOM 969 C C . HIS A 1 126 ? 17.567 -1.953 -18.414 1.00 87.56 126 HIS A C 1
ATOM 971 O O . HIS A 1 126 ? 17.742 -2.088 -17.202 1.00 87.56 126 HIS A O 1
ATOM 977 N N . LEU A 1 127 ? 17.390 -0.767 -18.990 1.00 90.44 127 LEU A N 1
ATOM 978 C CA . LEU A 1 127 ? 17.254 0.472 -18.242 1.00 90.44 127 LEU A CA 1
ATOM 979 C C . LEU A 1 127 ? 15.793 0.921 -18.262 1.00 90.44 127 LEU A C 1
ATOM 981 O O . LEU A 1 127 ? 15.280 1.239 -19.332 1.00 90.44 127 LEU A O 1
ATOM 985 N N . VAL A 1 128 ? 15.159 0.973 -17.091 1.00 91.00 128 VAL A N 1
ATOM 986 C CA . VAL A 1 128 ? 13.777 1.437 -16.914 1.00 91.00 128 VAL A CA 1
ATOM 987 C C . VAL A 1 128 ? 13.801 2.778 -16.191 1.00 91.00 128 VAL A C 1
ATOM 989 O O . VAL A 1 128 ? 14.385 2.888 -15.113 1.00 91.00 128 VAL A O 1
ATOM 992 N N . ARG A 1 129 ? 13.190 3.810 -16.774 1.00 91.00 129 ARG A N 1
ATOM 993 C CA . ARG A 1 129 ? 13.098 5.142 -16.153 1.00 91.00 129 ARG A CA 1
ATOM 994 C C . ARG A 1 129 ? 11.734 5.313 -15.500 1.00 91.00 129 ARG A C 1
ATOM 996 O O . ARG A 1 129 ? 10.724 5.083 -16.154 1.00 91.00 129 ARG A O 1
ATOM 1003 N N . ILE A 1 130 ? 11.727 5.713 -14.233 1.00 89.06 130 ILE A N 1
ATOM 1004 C CA . ILE A 1 130 ? 10.518 5.904 -13.429 1.00 89.06 130 ILE A CA 1
ATOM 1005 C C . ILE A 1 130 ? 10.415 7.388 -13.066 1.00 89.06 130 ILE A C 1
ATOM 1007 O O . ILE A 1 130 ? 11.328 7.931 -12.437 1.00 89.06 130 ILE A O 1
ATOM 1011 N N . SER A 1 131 ? 9.343 8.050 -13.511 1.00 81.69 131 SER A N 1
ATOM 1012 C CA . SER A 1 131 ? 9.160 9.499 -13.351 1.00 81.69 131 SER A CA 1
ATOM 1013 C C . SER A 1 131 ? 8.320 9.880 -12.136 1.00 81.69 131 SER A C 1
ATOM 1015 O O . SER A 1 131 ? 8.674 10.835 -11.447 1.00 81.69 131 SER A O 1
ATOM 1017 N N . ASP A 1 132 ? 7.244 9.139 -11.855 1.00 76.06 132 ASP A N 1
ATOM 1018 C CA . ASP A 1 132 ? 6.175 9.618 -10.966 1.00 76.06 132 ASP A CA 1
ATOM 1019 C C . ASP A 1 132 ? 6.004 8.766 -9.696 1.00 76.06 132 ASP A C 1
ATOM 1021 O O . ASP A 1 132 ? 5.333 9.172 -8.742 1.00 76.06 132 ASP A O 1
ATOM 1025 N N . GLU A 1 133 ? 6.617 7.584 -9.646 1.00 80.62 133 GLU A N 1
ATOM 1026 C CA . GLU A 1 133 ? 6.514 6.650 -8.530 1.00 80.62 133 GLU A CA 1
ATOM 1027 C C . GLU A 1 133 ? 7.722 6.718 -7.594 1.00 80.62 133 GLU A C 1
ATOM 1029 O O . GLU A 1 133 ? 8.866 6.864 -8.017 1.00 80.62 133 GLU A O 1
ATOM 1034 N N . SER A 1 134 ? 7.478 6.524 -6.295 1.00 85.06 134 SER A N 1
ATOM 1035 C CA . SER A 1 134 ? 8.564 6.514 -5.316 1.00 85.06 134 SER A CA 1
ATOM 1036 C C . SER A 1 134 ? 9.404 5.240 -5.391 1.00 85.06 134 SER A C 1
ATOM 1038 O O . SER A 1 134 ? 8.866 4.125 -5.455 1.00 85.06 134 SER A O 1
ATOM 1040 N N . SER A 1 135 ? 10.723 5.390 -5.243 1.00 88.94 135 SER A N 1
ATOM 1041 C CA . SER A 1 135 ? 11.642 4.250 -5.157 1.00 88.94 135 SER A CA 1
ATOM 1042 C C . SER A 1 135 ? 11.310 3.336 -3.976 1.00 88.94 135 SER A C 1
ATOM 1044 O O . SER A 1 135 ? 11.497 2.121 -4.054 1.00 88.94 135 SER A O 1
ATOM 1046 N N . GLN A 1 136 ? 10.736 3.877 -2.898 1.00 88.00 136 GLN A N 1
ATOM 1047 C CA . GLN A 1 136 ? 10.373 3.109 -1.706 1.00 88.00 136 GLN A CA 1
ATOM 1048 C C . GLN A 1 136 ? 9.276 2.084 -1.993 1.00 88.00 136 GLN A C 1
ATOM 1050 O O . GLN A 1 136 ? 9.371 0.945 -1.531 1.00 88.00 136 GLN A O 1
ATOM 1055 N N . ALA A 1 137 ? 8.283 2.452 -2.809 1.00 89.62 137 ALA A N 1
ATOM 1056 C CA . ALA A 1 137 ? 7.206 1.549 -3.198 1.00 89.62 137 ALA A CA 1
ATOM 1057 C C . ALA A 1 137 ? 7.759 0.370 -4.007 1.00 89.62 137 ALA A C 1
ATOM 1059 O O . ALA A 1 137 ? 7.455 -0.789 -3.717 1.00 89.62 137 ALA A O 1
ATOM 1060 N N . PHE A 1 138 ? 8.653 0.655 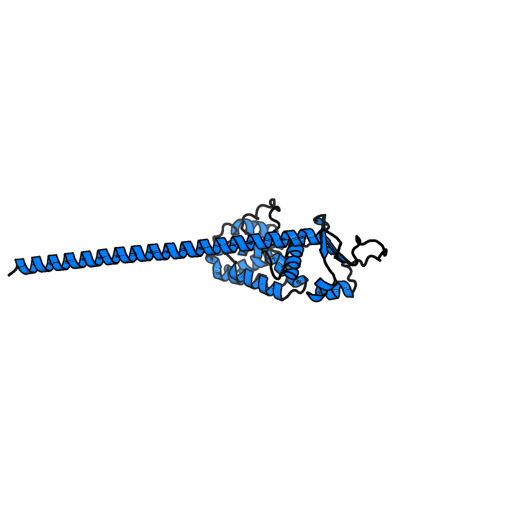-4.955 1.00 92.44 138 PHE A N 1
ATOM 1061 C CA . PHE A 1 138 ? 9.349 -0.374 -5.722 1.00 92.44 138 PHE A CA 1
ATOM 1062 C C . PHE A 1 138 ? 10.233 -1.258 -4.840 1.00 92.44 138 PHE A C 1
ATOM 1064 O O . PHE A 1 138 ? 10.177 -2.482 -4.953 1.00 92.44 138 PHE A O 1
ATOM 1071 N N . GLN A 1 139 ? 11.001 -0.681 -3.910 1.00 90.94 139 GLN A N 1
ATOM 1072 C CA . GLN A 1 139 ? 11.804 -1.465 -2.969 1.00 90.94 139 GLN A CA 1
ATOM 1073 C C . GLN A 1 139 ? 10.934 -2.392 -2.118 1.00 90.94 139 GLN A C 1
ATOM 1075 O O . GLN A 1 139 ? 11.285 -3.562 -1.953 1.00 90.94 139 GLN A O 1
ATOM 1080 N N . ALA A 1 140 ? 9.806 -1.901 -1.600 1.00 89.44 140 ALA A N 1
ATOM 1081 C CA . ALA A 1 140 ? 8.878 -2.697 -0.809 1.00 89.44 140 ALA A CA 1
ATOM 1082 C C . ALA A 1 140 ? 8.310 -3.864 -1.628 1.00 89.44 140 ALA A C 1
ATOM 1084 O O . ALA A 1 140 ? 8.359 -5.010 -1.175 1.00 89.44 140 ALA A O 1
ATOM 1085 N N . ILE A 1 141 ? 7.848 -3.600 -2.855 1.00 93.25 141 ILE A N 1
ATOM 1086 C CA . ILE A 1 141 ? 7.322 -4.634 -3.756 1.00 93.25 141 ILE A CA 1
ATOM 1087 C C . ILE A 1 141 ? 8.394 -5.656 -4.116 1.00 93.25 141 ILE A C 1
ATOM 1089 O O . ILE A 1 141 ? 8.145 -6.854 -4.027 1.00 93.25 141 ILE A O 1
ATOM 1093 N N . PHE A 1 142 ? 9.601 -5.229 -4.478 1.00 93.44 142 PHE A N 1
ATOM 1094 C CA . PHE A 1 142 ? 10.664 -6.166 -4.831 1.00 93.44 142 PHE A CA 1
ATOM 1095 C C . PHE A 1 142 ? 11.118 -6.994 -3.628 1.00 93.44 142 PHE A C 1
ATOM 1097 O O . PHE A 1 142 ? 11.427 -8.175 -3.778 1.00 93.44 142 PHE A O 1
ATOM 1104 N N . THR A 1 143 ? 11.150 -6.413 -2.424 1.00 91.69 143 THR A N 1
ATOM 1105 C CA . THR A 1 143 ? 11.371 -7.182 -1.191 1.00 91.69 143 THR A CA 1
ATOM 1106 C C . THR A 1 143 ? 10.276 -8.231 -1.025 1.00 91.69 143 THR A C 1
ATOM 1108 O O . THR A 1 143 ? 10.595 -9.407 -0.873 1.00 91.69 143 THR A O 1
ATOM 1111 N N . TRP A 1 144 ? 9.005 -7.849 -1.164 1.00 93.50 144 TRP A N 1
ATOM 1112 C CA . TRP A 1 144 ? 7.881 -8.781 -1.086 1.00 93.50 144 TRP A CA 1
ATOM 1113 C C . TRP A 1 144 ? 7.947 -9.896 -2.131 1.00 93.50 144 TRP A C 1
ATOM 1115 O O . TRP A 1 144 ? 7.753 -11.058 -1.790 1.00 93.50 144 TRP A O 1
ATOM 1125 N N . LEU A 1 145 ? 8.305 -9.594 -3.380 1.00 94.75 145 LEU A N 1
ATOM 1126 C CA . LEU A 1 145 ? 8.465 -10.607 -4.427 1.00 94.75 145 LEU A CA 1
ATOM 1127 C C . LEU A 1 145 ? 9.528 -11.655 -4.075 1.00 94.75 145 LEU A C 1
ATOM 1129 O O . LEU A 1 145 ? 9.403 -12.822 -4.461 1.00 94.75 145 LEU A O 1
ATOM 1133 N N . ARG A 1 146 ? 10.589 -11.238 -3.373 1.00 92.75 146 ARG A N 1
ATOM 1134 C CA . ARG A 1 146 ? 11.712 -12.094 -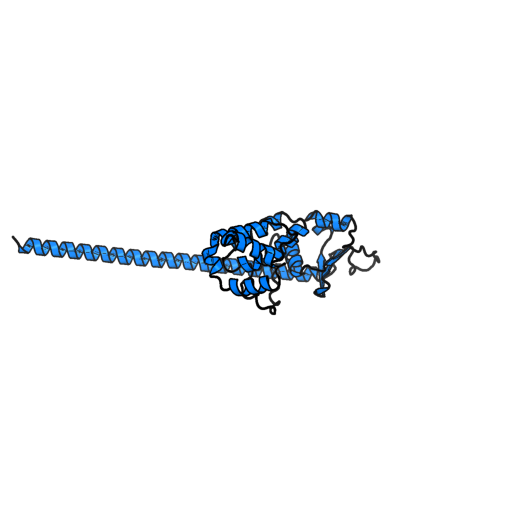2.973 1.00 92.75 146 ARG A CA 1
ATOM 1135 C C . ARG A 1 146 ? 11.412 -12.9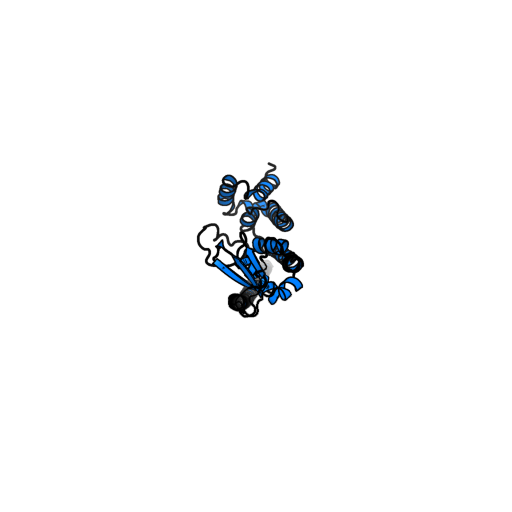16 -1.723 1.00 92.75 146 ARG A C 1
ATOM 1137 O O . ARG A 1 146 ? 11.871 -14.050 -1.634 1.00 92.75 146 ARG A O 1
ATOM 1144 N N . THR A 1 147 ? 10.673 -12.359 -0.768 1.00 91.00 147 THR A N 1
ATOM 1145 C CA . THR A 1 147 ? 10.551 -12.930 0.585 1.00 91.00 147 THR A CA 1
ATOM 1146 C C . THR A 1 147 ? 9.136 -13.379 0.936 1.00 91.00 147 THR A C 1
ATOM 1148 O O . THR A 1 147 ? 8.947 -14.089 1.919 1.00 91.00 147 THR A O 1
ATOM 1151 N N . GLY A 1 148 ? 8.134 -12.949 0.170 1.00 89.88 148 GLY A N 1
ATOM 1152 C CA . GLY A 1 148 ? 6.719 -13.036 0.532 1.00 89.88 148 GLY A CA 1
ATOM 1153 C C . GLY A 1 148 ? 6.323 -12.087 1.667 1.00 89.88 148 GLY A C 1
ATOM 1154 O O . GLY A 1 148 ? 5.180 -12.114 2.118 1.00 89.88 148 GLY A O 1
ATOM 1155 N N . GLN A 1 149 ? 7.246 -11.249 2.144 1.00 84.19 149 GLN A N 1
ATOM 1156 C CA . GLN A 1 149 ? 7.045 -10.380 3.293 1.00 84.19 149 GLN A CA 1
ATOM 1157 C C . GLN A 1 149 ? 7.132 -8.911 2.888 1.00 84.19 149 GLN A C 1
ATOM 1159 O O . GLN A 1 149 ? 8.056 -8.493 2.194 1.00 84.19 149 GLN A O 1
ATOM 1164 N N . MET A 1 150 ? 6.177 -8.114 3.363 1.00 82.81 150 MET A N 1
ATOM 1165 C CA . MET A 1 150 ? 6.147 -6.675 3.132 1.00 82.81 150 MET A CA 1
ATOM 1166 C C . MET A 1 150 ? 5.930 -5.934 4.445 1.00 82.81 150 MET A C 1
ATOM 1168 O O . MET A 1 150 ? 5.041 -6.278 5.232 1.00 82.81 150 MET A O 1
ATOM 1172 N N . GLN A 1 151 ? 6.728 -4.890 4.646 1.00 71.94 151 GLN A N 1
ATOM 1173 C CA . GLN A 1 151 ? 6.451 -3.877 5.647 1.00 71.94 151 GLN A CA 1
ATOM 1174 C C . GLN A 1 151 ? 5.550 -2.829 5.001 1.00 71.94 151 GLN A C 1
ATOM 1176 O O . GLN A 1 151 ? 5.946 -2.158 4.053 1.00 71.94 151 GLN A O 1
ATOM 1181 N N . PHE A 1 152 ? 4.323 -2.739 5.491 1.00 68.69 152 PHE A N 1
ATOM 1182 C CA . PHE A 1 152 ? 3.440 -1.634 5.156 1.00 68.69 152 PHE A CA 1
ATOM 1183 C C . PHE A 1 152 ? 3.693 -0.543 6.176 1.00 68.69 152 PHE A C 1
ATOM 1185 O O . PHE A 1 152 ? 3.747 -0.858 7.371 1.00 68.69 152 PHE A O 1
ATOM 1192 N N . ASP A 1 153 ? 3.811 0.705 5.724 1.00 64.69 153 ASP A N 1
ATOM 1193 C CA . ASP A 1 153 ? 3.546 1.766 6.677 1.00 64.69 153 ASP A CA 1
ATOM 1194 C C . ASP A 1 153 ? 2.056 1.799 6.964 1.00 64.69 153 ASP A C 1
ATOM 1196 O O . ASP A 1 153 ? 1.219 1.532 6.092 1.00 64.69 153 ASP A O 1
ATOM 1200 N N . TRP A 1 154 ? 1.729 2.088 8.212 1.00 58.34 154 TRP A N 1
ATOM 1201 C CA . TRP A 1 154 ? 0.346 2.177 8.640 1.00 58.34 154 TRP A CA 1
ATOM 1202 C C . TRP A 1 154 ? -0.343 3.272 7.817 1.00 58.34 154 TRP A C 1
ATOM 1204 O O . TRP A 1 154 ? 0.238 4.337 7.606 1.00 58.34 154 TRP A O 1
ATOM 1214 N N . LEU A 1 155 ? -1.569 3.004 7.343 1.00 55.12 155 LEU A N 1
ATOM 1215 C CA . LEU A 1 155 ? -2.431 3.998 6.687 1.00 55.12 155 LEU A CA 1
ATOM 1216 C C . LEU A 1 155 ? -2.353 5.306 7.468 1.00 55.12 155 LEU A C 1
ATOM 1218 O O . LEU A 1 155 ? -2.644 5.287 8.668 1.00 55.12 155 LEU A O 1
ATOM 1222 N N . GLY A 1 156 ? -1.908 6.371 6.793 1.00 48.69 156 GLY A N 1
ATOM 1223 C CA . GLY A 1 156 ? -1.242 7.532 7.383 1.00 48.69 156 GLY A CA 1
ATOM 1224 C C . GLY A 1 156 ? -1.588 7.757 8.850 1.00 48.69 156 GLY A C 1
ATOM 1225 O O . GLY A 1 156 ? -2.694 8.192 9.186 1.00 48.69 156 GLY A O 1
ATOM 1226 N N . THR A 1 157 ? -0.647 7.474 9.756 1.00 43.03 157 THR A N 1
ATOM 1227 C CA . THR A 1 157 ? -0.739 8.107 11.073 1.00 43.03 157 THR A CA 1
ATOM 1228 C C . THR A 1 157 ? -0.783 9.607 10.795 1.00 43.03 157 THR A C 1
ATOM 1230 O O . THR A 1 157 ? 0.067 10.123 10.076 1.00 43.03 157 THR A O 1
ATOM 1233 N N . ALA A 1 158 ? -1.815 10.309 11.274 1.00 42.53 158 ALA A N 1
ATOM 1234 C CA . ALA A 1 158 ? -2.106 11.695 10.879 1.00 42.53 158 ALA A CA 1
ATOM 1235 C C . ALA A 1 158 ? -1.004 12.726 11.234 1.00 42.53 158 ALA A C 1
ATOM 1237 O O . ALA A 1 158 ? -1.224 13.927 11.139 1.00 42.53 158 ALA A O 1
ATOM 1238 N N . SER A 1 159 ? 0.176 12.266 11.651 1.00 38.91 159 SER A N 1
ATOM 1239 C CA . SER A 1 159 ? 1.401 13.044 11.790 1.00 38.91 159 SER A CA 1
ATOM 1240 C C . SER A 1 159 ? 1.998 13.505 10.451 1.00 38.91 159 SER A C 1
ATOM 1242 O O . SER A 1 159 ? 2.856 14.375 10.471 1.00 38.91 159 SER A O 1
ATOM 1244 N N . THR A 1 160 ? 1.552 12.996 9.297 1.00 40.84 160 THR A N 1
ATOM 1245 C CA . THR A 1 160 ? 2.086 13.364 7.963 1.00 40.84 160 THR A CA 1
ATOM 1246 C C . THR A 1 160 ? 1.302 14.449 7.214 1.00 40.84 160 THR A C 1
ATOM 1248 O O . THR A 1 160 ? 1.556 14.677 6.037 1.00 40.84 160 THR A O 1
ATOM 1251 N N . LEU A 1 161 ? 0.397 15.184 7.873 1.00 42.25 161 LEU A N 1
ATOM 1252 C CA . LEU A 1 161 ? -0.177 16.410 7.286 1.00 42.25 161 LEU A CA 1
ATOM 1253 C C . LEU A 1 161 ? 0.811 17.590 7.284 1.00 42.25 161 LEU A C 1
ATOM 1255 O O . LEU A 1 161 ? 0.572 18.600 6.626 1.00 42.25 161 LEU A O 1
ATOM 1259 N N . THR A 1 162 ? 1.942 17.477 7.984 1.00 37.09 162 THR A N 1
ATOM 1260 C CA . THR A 1 162 ? 3.054 18.412 7.823 1.00 37.09 162 THR A CA 1
ATOM 1261 C C . THR A 1 162 ? 3.987 17.885 6.746 1.00 37.09 162 THR A C 1
ATOM 1263 O O . THR A 1 162 ? 4.758 16.951 6.973 1.00 37.09 162 THR A O 1
ATOM 1266 N N . ALA A 1 163 ? 3.913 18.498 5.568 1.00 38.59 163 ALA A N 1
ATOM 1267 C CA . ALA A 1 163 ? 4.888 18.350 4.501 1.00 38.59 163 ALA A CA 1
ATOM 1268 C C . ALA A 1 163 ? 6.277 18.797 4.993 1.00 38.59 163 ALA A C 1
ATOM 1270 O O . ALA A 1 163 ? 6.651 19.944 4.778 1.00 38.59 163 ALA A O 1
ATOM 1271 N N . HIS A 1 164 ? 7.014 17.937 5.710 1.00 35.25 164 HIS A N 1
ATOM 1272 C CA . HIS A 1 164 ? 8.467 18.087 5.861 1.00 35.25 164 HIS A CA 1
ATOM 1273 C C . HIS A 1 164 ? 9.251 16.901 6.450 1.00 35.25 164 HIS A C 1
ATOM 1275 O O . HIS A 1 164 ? 10.473 16.907 6.316 1.00 35.25 164 HIS A O 1
ATOM 1281 N N . ASP A 1 165 ? 8.619 15.875 7.029 1.00 31.11 165 ASP A N 1
ATOM 1282 C CA . ASP A 1 165 ? 9.356 14.724 7.584 1.00 31.11 165 ASP A CA 1
ATOM 1283 C C . ASP A 1 165 ? 9.251 13.475 6.696 1.00 31.11 165 ASP A C 1
ATOM 1285 O O . ASP A 1 165 ? 8.676 12.450 7.052 1.00 31.11 165 ASP A O 1
ATOM 1289 N N . SER A 1 166 ? 9.894 13.547 5.528 1.00 40.84 166 SER A N 1
ATOM 1290 C CA . SER A 1 166 ? 10.165 12.415 4.621 1.00 40.84 166 SER A CA 1
ATOM 1291 C C . SER A 1 166 ? 11.223 11.426 5.155 1.00 40.84 166 SER A C 1
ATOM 1293 O O . SER A 1 166 ? 11.871 10.736 4.370 1.00 40.84 166 SER A O 1
ATOM 1295 N N . GLN A 1 167 ? 11.466 11.361 6.470 1.00 39.84 167 GLN A N 1
ATOM 1296 C CA . GLN A 1 167 ? 12.569 10.559 7.028 1.00 39.84 167 GLN A CA 1
ATOM 1297 C C . GLN A 1 167 ? 12.205 9.113 7.379 1.00 39.84 167 GLN A C 1
ATOM 1299 O O . GLN A 1 167 ? 13.104 8.277 7.469 1.00 39.84 167 GLN A O 1
ATOM 1304 N N . ASN A 1 168 ? 10.921 8.771 7.490 1.00 43.72 168 ASN A N 1
ATOM 1305 C CA . ASN A 1 168 ? 10.501 7.379 7.637 1.00 43.72 168 ASN A CA 1
ATOM 1306 C C . ASN A 1 168 ? 10.051 6.872 6.273 1.00 43.72 168 ASN A C 1
ATOM 1308 O O . ASN A 1 168 ? 8.943 7.154 5.835 1.00 43.72 168 ASN A O 1
ATOM 1312 N N . GLY A 1 169 ? 10.957 6.190 5.571 1.00 50.94 169 GLY A N 1
ATOM 1313 C CA . GLY A 1 169 ? 10.791 5.790 4.178 1.00 50.94 169 GLY A CA 1
ATOM 1314 C C . GLY A 1 169 ? 9.812 4.639 3.975 1.00 50.94 169 GLY A C 1
ATOM 1315 O O . GLY A 1 169 ? 10.193 3.565 3.506 1.00 50.94 169 GLY A O 1
ATOM 1316 N N . ALA A 1 170 ? 8.573 4.843 4.390 1.00 59.22 170 ALA A N 1
ATOM 1317 C CA . ALA A 1 170 ? 7.584 3.810 4.513 1.00 59.22 170 ALA A CA 1
ATOM 1318 C C . ALA A 1 170 ? 6.383 4.146 3.611 1.00 59.22 170 ALA A C 1
ATOM 1320 O O . ALA A 1 170 ? 5.846 5.252 3.566 1.00 59.22 170 ALA A O 1
ATOM 1321 N N . THR A 1 171 ? 6.043 3.177 2.764 1.00 74.38 171 THR A N 1
ATOM 1322 C CA . THR A 1 171 ? 5.090 3.359 1.672 1.00 74.38 171 THR A CA 1
ATOM 1323 C C . THR A 1 171 ? 3.674 3.065 2.151 1.00 74.38 171 THR A C 1
ATOM 1325 O O . THR A 1 171 ? 3.406 2.003 2.713 1.00 74.38 171 THR A O 1
ATOM 1328 N N . SER A 1 172 ? 2.753 3.992 1.884 1.00 81.50 172 SER A N 1
ATOM 1329 C CA . SER A 1 172 ? 1.330 3.804 2.184 1.00 81.50 172 SER A CA 1
ATOM 1330 C C . SER A 1 172 ? 0.730 2.599 1.448 1.00 81.50 172 SER A C 1
ATOM 1332 O O . SER A 1 172 ? 1.108 2.302 0.310 1.00 81.50 172 SER A O 1
ATOM 1334 N N . ALA A 1 173 ? -0.263 1.944 2.057 1.00 86.38 173 ALA A N 1
ATOM 1335 C CA . ALA A 1 173 ? -0.954 0.810 1.440 1.00 86.38 173 ALA A CA 1
ATOM 1336 C C . ALA A 1 173 ? -1.598 1.169 0.089 1.00 86.38 173 ALA A C 1
ATOM 1338 O O . ALA A 1 173 ? -1.556 0.354 -0.828 1.00 86.38 173 ALA A O 1
ATOM 1339 N N . ALA A 1 174 ? -2.110 2.395 -0.069 1.00 87.62 174 ALA A N 1
ATOM 1340 C CA . ALA A 1 174 ? -2.651 2.872 -1.340 1.00 87.62 174 ALA A CA 1
ATOM 1341 C C . ALA A 1 174 ? -1.581 2.979 -2.437 1.00 87.62 174 ALA A C 1
ATOM 1343 O O . ALA A 1 174 ? -1.808 2.535 -3.559 1.00 87.62 174 ALA A O 1
ATOM 1344 N N . SER A 1 175 ? -0.390 3.501 -2.124 1.00 88.06 175 SER A N 1
ATOM 1345 C CA . SER A 1 175 ? 0.722 3.532 -3.085 1.00 88.06 175 SER A CA 1
ATOM 1346 C C . SER A 1 175 ? 1.146 2.122 -3.508 1.00 88.06 175 SER A C 1
ATOM 1348 O O . SER A 1 175 ? 1.362 1.888 -4.695 1.00 88.06 175 SER A O 1
ATOM 1350 N N . ILE A 1 176 ? 1.212 1.172 -2.566 1.00 91.88 176 ILE A N 1
ATOM 1351 C CA . ILE A 1 176 ? 1.493 -0.234 -2.889 1.00 91.88 176 ILE A CA 1
ATOM 1352 C C . ILE A 1 176 ? 0.379 -0.833 -3.749 1.00 91.88 176 ILE A C 1
ATOM 1354 O O . ILE A 1 176 ? 0.687 -1.504 -4.723 1.00 91.88 176 ILE A O 1
ATOM 1358 N N . TYR A 1 177 ? -0.891 -0.583 -3.431 1.00 93.69 177 TYR A N 1
ATOM 1359 C CA . TYR A 1 177 ? -2.034 -1.072 -4.205 1.00 93.69 177 TYR A CA 1
ATOM 1360 C C . TYR A 1 177 ? -2.009 -0.582 -5.652 1.00 93.69 177 TYR A C 1
ATOM 1362 O O . TYR A 1 177 ? -2.111 -1.385 -6.578 1.00 93.69 177 TYR A O 1
ATOM 1370 N N . LEU A 1 178 ? -1.838 0.727 -5.856 1.00 92.44 178 LEU A N 1
ATOM 1371 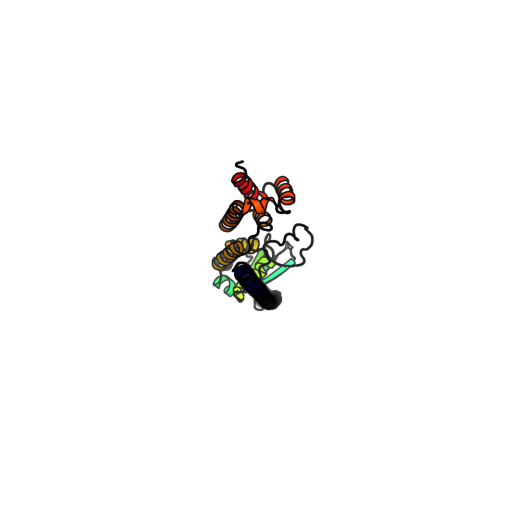C CA . LEU A 1 178 ? -1.808 1.318 -7.192 1.00 92.44 178 LEU A CA 1
ATOM 1372 C C . LEU A 1 178 ? -0.642 0.760 -8.010 1.00 92.44 178 LEU A C 1
ATOM 1374 O O . LEU A 1 178 ? -0.827 0.380 -9.167 1.00 92.44 178 LEU A O 1
ATOM 1378 N N . LEU A 1 179 ? 0.537 0.653 -7.394 1.00 93.50 179 LEU A N 1
ATOM 1379 C CA . LEU A 1 179 ? 1.706 0.091 -8.056 1.00 93.50 179 LEU A CA 1
ATOM 1380 C C . LEU A 1 179 ? 1.552 -1.419 -8.302 1.00 93.50 179 LEU A C 1
ATOM 1382 O O . LEU A 1 179 ? 1.940 -1.907 -9.356 1.00 93.50 179 LEU A O 1
ATOM 1386 N N . ALA A 1 180 ? 0.935 -2.167 -7.388 1.00 95.50 180 ALA A N 1
ATOM 1387 C CA . ALA A 1 180 ? 0.636 -3.583 -7.577 1.00 95.50 180 ALA A CA 1
ATOM 1388 C C . ALA A 1 180 ? -0.340 -3.804 -8.739 1.00 95.50 180 ALA A C 1
ATOM 1390 O O . ALA A 1 180 ? -0.138 -4.726 -9.526 1.00 95.50 180 ALA A O 1
ATOM 1391 N N . HIS A 1 181 ? -1.351 -2.945 -8.889 1.00 95.81 181 HIS A N 1
ATOM 1392 C CA . HIS A 1 181 ? -2.232 -2.960 -10.056 1.00 95.81 181 HIS A CA 1
ATOM 1393 C C . HIS A 1 181 ? -1.468 -2.679 -11.348 1.00 95.81 181 HIS A C 1
ATOM 1395 O O . HIS A 1 181 ? -1.608 -3.437 -12.307 1.00 95.81 181 HIS A O 1
ATOM 1401 N N . TYR A 1 182 ? -0.643 -1.628 -11.365 1.00 93.81 182 TYR A N 1
ATOM 1402 C CA . TYR A 1 182 ? 0.176 -1.271 -12.524 1.00 93.81 182 TYR A CA 1
ATOM 1403 C C . TYR A 1 182 ? 1.097 -2.424 -12.949 1.00 93.81 182 TYR A C 1
ATOM 1405 O O . TYR A 1 182 ? 1.104 -2.837 -14.105 1.00 93.81 182 TYR A O 1
ATOM 1413 N N . LEU A 1 183 ? 1.794 -3.019 -11.979 1.00 95.19 183 LEU A N 1
ATOM 1414 C CA . LEU A 1 183 ? 2.705 -4.145 -12.177 1.00 95.19 183 LEU A CA 1
ATOM 1415 C C . LEU A 1 183 ? 1.990 -5.499 -12.316 1.00 95.19 183 LEU A C 1
ATOM 1417 O O . LEU A 1 183 ? 2.660 -6.532 -12.338 1.00 95.19 183 LEU A O 1
ATOM 1421 N N . GLN A 1 184 ? 0.655 -5.530 -12.388 1.00 96.62 184 GLN A N 1
ATOM 1422 C CA . GLN A 1 184 ? -0.155 -6.745 -12.539 1.00 96.62 184 GLN A CA 1
ATOM 1423 C C . GLN A 1 184 ? 0.133 -7.830 -11.479 1.00 96.62 184 GLN A C 1
ATOM 1425 O O . GLN A 1 184 ? 0.218 -9.023 -11.774 1.00 96.62 184 GLN A O 1
ATOM 1430 N N . LEU A 1 185 ? 0.288 -7.420 -10.221 1.00 97.25 185 LEU A N 1
ATOM 1431 C CA . LEU A 1 185 ? 0.556 -8.287 -9.072 1.00 97.25 185 LEU A CA 1
ATOM 1432 C C . LEU A 1 185 ? -0.735 -8.569 -8.284 1.00 97.25 185 LEU A C 1
ATOM 1434 O O . LEU A 1 185 ? -0.906 -8.079 -7.168 1.00 97.25 185 LEU A O 1
ATOM 1438 N N . SER A 1 186 ? -1.648 -9.375 -8.838 1.00 96.62 186 SER A N 1
ATOM 1439 C CA . SER A 1 186 ? -2.995 -9.601 -8.271 1.00 96.62 186 SER A CA 1
ATOM 1440 C C . SER A 1 186 ? -2.999 -10.077 -6.813 1.00 96.62 186 SER A C 1
ATOM 1442 O O . SER A 1 186 ? -3.792 -9.594 -6.013 1.00 96.62 186 SER A O 1
ATOM 1444 N N . GLN A 1 187 ? -2.073 -10.960 -6.425 1.00 95.62 187 GLN A N 1
ATOM 1445 C CA . GLN A 1 187 ? -1.972 -11.409 -5.030 1.00 95.62 187 GLN A CA 1
ATOM 1446 C C . GLN A 1 187 ? -1.636 -10.250 -4.080 1.00 95.62 187 GLN A C 1
ATOM 1448 O O . GLN A 1 187 ? -2.145 -10.182 -2.964 1.00 95.62 187 GLN A O 1
ATOM 1453 N N . LEU A 1 188 ? -0.776 -9.325 -4.511 1.00 95.00 188 LEU A N 1
ATOM 1454 C CA . LEU A 1 188 ? -0.426 -8.167 -3.698 1.00 95.00 188 LEU A CA 1
ATOM 1455 C C . LEU A 1 188 ? -1.587 -7.172 -3.621 1.00 95.00 188 LEU A C 1
ATOM 1457 O O . LEU A 1 188 ? -1.814 -6.603 -2.557 1.00 95.00 188 LEU A O 1
ATOM 1461 N N . VAL A 1 189 ? -2.349 -7.018 -4.709 1.00 96.06 189 VAL A N 1
ATOM 1462 C CA . VAL A 1 189 ? -3.602 -6.252 -4.715 1.00 96.06 189 VAL A CA 1
ATOM 1463 C C . VAL A 1 189 ? -4.553 -6.787 -3.641 1.00 96.06 189 VAL A C 1
ATOM 1465 O O . VAL A 1 189 ? -4.957 -6.027 -2.764 1.00 96.06 189 VAL A O 1
ATOM 1468 N N . GLU A 1 190 ? -4.830 -8.091 -3.623 1.00 94.88 190 GLU A N 1
ATOM 1469 C CA . GLU A 1 190 ? -5.695 -8.713 -2.608 1.00 94.88 190 GLU A CA 1
ATOM 1470 C C . GLU A 1 190 ? -5.187 -8.472 -1.181 1.00 94.88 190 GLU A C 1
ATOM 1472 O O . GLU A 1 190 ? -5.951 -8.038 -0.319 1.00 94.88 190 GLU A O 1
ATOM 1477 N N . ILE A 1 191 ? -3.884 -8.668 -0.943 1.00 91.88 191 ILE A N 1
ATOM 1478 C CA . ILE A 1 191 ? -3.260 -8.413 0.365 1.00 91.88 191 ILE A CA 1
ATOM 1479 C C . ILE A 1 191 ? -3.440 -6.948 0.782 1.00 91.88 191 ILE A C 1
ATOM 1481 O O . ILE A 1 191 ? -3.729 -6.666 1.944 1.00 91.88 191 ILE A O 1
ATOM 1485 N N . THR A 1 192 ? -3.253 -5.998 -0.137 1.00 92.06 192 THR A N 1
ATOM 1486 C CA . THR A 1 192 ? -3.411 -4.572 0.181 1.00 92.06 192 THR A CA 1
ATOM 1487 C C . THR A 1 192 ? -4.861 -4.203 0.484 1.00 92.06 192 THR A C 1
ATOM 1489 O O . THR A 1 192 ? -5.097 -3.427 1.407 1.00 92.06 192 THR A O 1
ATOM 1492 N N . LEU A 1 193 ? -5.829 -4.786 -0.230 1.00 93.50 193 LEU A N 1
ATOM 1493 C CA . LEU A 1 193 ? -7.255 -4.562 0.006 1.00 93.50 193 LEU A CA 1
ATOM 1494 C C . LEU A 1 193 ? -7.709 -5.137 1.354 1.00 93.50 193 LEU A C 1
ATOM 1496 O O . LEU A 1 193 ? -8.374 -4.433 2.110 1.00 93.50 193 LEU A O 1
ATOM 1500 N N . ASP A 1 194 ? -7.303 -6.367 1.682 1.00 91.31 194 ASP A N 1
ATOM 1501 C CA . ASP A 1 194 ? -7.580 -6.985 2.988 1.00 91.31 194 ASP A CA 1
ATOM 1502 C C . ASP A 1 194 ? -6.971 -6.165 4.133 1.00 91.31 194 ASP A C 1
ATOM 1504 O O . ASP A 1 194 ? -7.606 -5.915 5.159 1.00 91.31 194 ASP A O 1
ATOM 1508 N N . ARG A 1 195 ? -5.751 -5.651 3.948 1.00 86.62 195 ARG A N 1
ATOM 1509 C CA . ARG A 1 195 ? -5.157 -4.753 4.941 1.00 86.62 195 ARG A CA 1
ATOM 1510 C C . ARG A 1 195 ? -5.934 -3.455 5.095 1.00 86.62 195 ARG A C 1
ATOM 1512 O O . ARG A 1 195 ? -6.093 -2.993 6.220 1.00 86.62 195 ARG A O 1
ATOM 1519 N N . VAL A 1 196 ? -6.418 -2.856 4.014 1.00 88.88 196 VAL A N 1
ATOM 1520 C CA . VAL A 1 196 ? -7.250 -1.656 4.137 1.00 88.88 196 VAL A CA 1
ATOM 1521 C C . VAL A 1 196 ? -8.501 -1.960 4.964 1.00 88.88 196 VAL A C 1
ATOM 1523 O O . VAL A 1 196 ? -8.759 -1.237 5.921 1.00 88.88 196 VAL A O 1
ATOM 1526 N N . ASP A 1 197 ? -9.197 -3.069 4.715 1.00 88.19 197 ASP A N 1
ATOM 1527 C CA . ASP A 1 197 ? -10.377 -3.443 5.511 1.00 88.19 197 ASP A CA 1
ATOM 1528 C C . ASP A 1 197 ? -10.071 -3.582 7.013 1.00 88.19 197 ASP A C 1
ATOM 1530 O O . ASP A 1 197 ? -10.838 -3.111 7.853 1.00 88.19 197 ASP A O 1
ATOM 1534 N N . ASN A 1 198 ? -8.941 -4.202 7.362 1.00 86.88 198 ASN A N 1
ATOM 1535 C CA . ASN A 1 198 ? -8.590 -4.499 8.754 1.00 86.88 198 ASN A CA 1
ATOM 1536 C C . ASN A 1 198 ? -8.029 -3.299 9.539 1.00 86.88 198 ASN A C 1
ATOM 1538 O O . ASN A 1 198 ? -8.029 -3.321 10.770 1.00 86.88 198 ASN A O 1
ATOM 1542 N N . TYR A 1 199 ? -7.521 -2.271 8.853 1.00 86.19 199 TYR A N 1
ATOM 1543 C CA . TYR A 1 199 ? -6.790 -1.159 9.480 1.00 86.19 199 TYR A CA 1
ATOM 1544 C C . TYR A 1 199 ? -7.376 0.225 9.178 1.00 86.19 199 TYR A C 1
ATOM 1546 O O . TYR A 1 199 ? -6.791 1.251 9.556 1.00 86.19 199 TYR A O 1
ATOM 1554 N N . LEU A 1 200 ? -8.532 0.286 8.518 1.00 90.12 200 LEU A N 1
ATOM 1555 C CA . LEU A 1 200 ? -9.268 1.531 8.384 1.00 90.12 200 LEU A CA 1
AT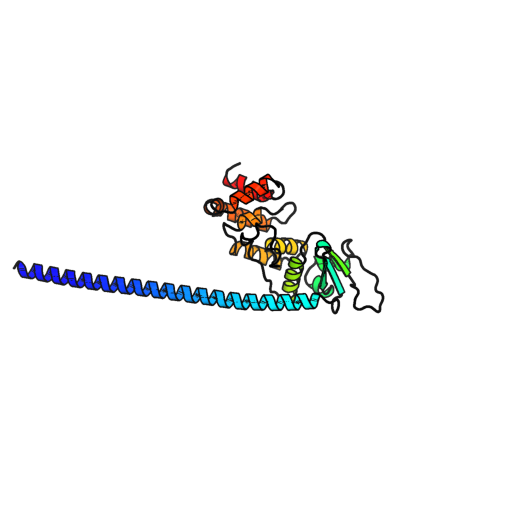OM 1556 C C . LEU A 1 200 ? -9.737 2.034 9.746 1.00 90.12 200 LEU A C 1
ATOM 1558 O O . LEU A 1 200 ? -10.232 1.295 10.591 1.00 90.12 200 LEU A O 1
ATOM 1562 N N . THR A 1 201 ? -9.568 3.333 9.948 1.00 89.94 201 THR A N 1
ATOM 1563 C CA . THR A 1 201 ? -10.028 4.039 11.138 1.00 89.94 201 THR A CA 1
ATOM 1564 C C . THR A 1 201 ? -10.748 5.311 10.712 1.00 89.94 201 THR A C 1
ATOM 1566 O O . THR A 1 201 ? -10.478 5.850 9.633 1.00 89.94 201 THR A O 1
ATOM 1569 N N . PRO A 1 202 ? -11.614 5.880 11.569 1.00 90.25 202 PRO A N 1
ATOM 1570 C CA . PRO A 1 202 ? -12.232 7.168 11.271 1.00 90.25 202 PRO A CA 1
ATOM 1571 C C . PRO A 1 202 ? -11.211 8.291 11.023 1.00 90.25 202 PRO A C 1
ATOM 1573 O O . PRO A 1 202 ? -11.526 9.273 10.359 1.00 90.25 202 PRO A O 1
ATOM 1576 N N . ARG A 1 203 ? -9.983 8.146 11.544 1.00 85.88 203 ARG A N 1
ATOM 1577 C CA . ARG A 1 203 ? -8.906 9.131 11.423 1.00 85.88 203 ARG A CA 1
ATOM 1578 C C . ARG A 1 203 ? -8.177 9.057 10.078 1.00 85.88 203 ARG A C 1
ATOM 1580 O O . ARG A 1 203 ? -7.873 10.104 9.517 1.00 85.88 203 ARG A O 1
ATOM 1587 N N . ASN A 1 204 ? -7.870 7.861 9.571 1.00 86.25 204 ASN A N 1
ATOM 1588 C CA . ASN A 1 204 ? -7.048 7.709 8.360 1.00 86.25 204 ASN A CA 1
ATOM 1589 C C . ASN A 1 204 ? -7.861 7.678 7.055 1.00 86.25 204 ASN A C 1
ATOM 1591 O O . ASN A 1 204 ? -7.321 8.039 6.013 1.00 86.25 204 ASN A O 1
ATOM 1595 N N . VAL A 1 205 ? -9.153 7.327 7.103 1.00 90.31 205 VAL A N 1
ATOM 1596 C CA . VAL A 1 205 ? -9.972 7.159 5.890 1.00 90.31 205 VAL A CA 1
ATOM 1597 C C . VAL A 1 205 ? -10.032 8.424 5.028 1.00 90.31 205 VAL A C 1
ATOM 1599 O O . VAL A 1 205 ? -10.014 8.335 3.804 1.00 90.31 205 VAL A O 1
ATOM 1602 N N . PHE A 1 206 ? -10.027 9.610 5.642 1.00 86.62 206 PHE A N 1
ATOM 1603 C CA . PHE A 1 206 ? -10.034 10.867 4.896 1.00 86.62 206 PHE A CA 1
ATOM 1604 C C . PHE A 1 206 ? -8.756 11.103 4.107 1.00 86.62 206 PHE A C 1
ATOM 1606 O O . PHE A 1 206 ? -8.837 11.507 2.953 1.00 86.62 206 PHE A O 1
ATOM 1613 N N . VAL A 1 207 ? -7.596 10.832 4.709 1.00 83.00 207 VAL A N 1
ATOM 1614 C CA . VAL A 1 207 ? -6.291 11.024 4.058 1.00 83.00 207 VAL A CA 1
ATOM 1615 C C . VAL A 1 207 ? -6.212 10.184 2.785 1.00 83.00 207 VAL A C 1
ATOM 1617 O O . VAL A 1 207 ? -5.743 10.650 1.753 1.00 83.00 207 VAL A O 1
ATOM 1620 N N . GLU A 1 208 ? -6.739 8.962 2.828 1.00 86.81 208 GLU A N 1
ATOM 1621 C CA . GLU A 1 208 ? -6.751 8.073 1.667 1.00 86.81 208 GLU A CA 1
ATOM 1622 C C . GLU A 1 208 ? -7.807 8.471 0.618 1.00 86.81 208 GLU A C 1
ATOM 1624 O O . GLU A 1 208 ? -7.550 8.383 -0.584 1.00 86.81 208 GLU A O 1
ATOM 1629 N N . LEU A 1 209 ? -8.979 8.964 1.038 1.00 89.00 209 LEU A N 1
ATOM 1630 C CA . LEU A 1 209 ? -10.015 9.474 0.123 1.00 89.00 209 LEU A CA 1
ATOM 1631 C C . LEU A 1 209 ? -9.618 10.772 -0.594 1.00 89.00 209 LEU A C 1
ATOM 1633 O O . LEU A 1 209 ? -10.188 11.093 -1.633 1.00 89.00 209 LEU A O 1
ATOM 1637 N N . ALA A 1 210 ? -8.654 11.510 -0.058 1.00 84.94 210 ALA A N 1
ATOM 1638 C CA . ALA A 1 210 ? -8.144 12.750 -0.639 1.00 84.94 210 ALA A CA 1
ATOM 1639 C C . ALA A 1 210 ? -7.096 12.553 -1.730 1.00 84.94 210 ALA A C 1
ATOM 1641 O O . ALA A 1 210 ? -6.577 13.516 -2.296 1.00 84.94 210 ALA A O 1
ATOM 1642 N N . ARG A 1 211 ? -6.725 11.302 -1.993 1.00 85.12 211 ARG A N 1
ATOM 1643 C CA . ARG A 1 211 ? -5.826 10.978 -3.091 1.00 85.12 211 ARG A CA 1
ATOM 1644 C C . ARG A 1 211 ? -6.523 11.184 -4.425 1.00 85.12 211 ARG A C 1
ATOM 1646 O O . ARG A 1 211 ? -7.735 11.023 -4.556 1.00 85.12 211 ARG A O 1
ATOM 1653 N N . ASP A 1 212 ? -5.717 11.436 -5.449 1.00 86.25 212 ASP A N 1
ATOM 1654 C CA . ASP A 1 212 ? -6.221 11.441 -6.815 1.00 86.25 212 ASP A CA 1
ATOM 1655 C C . ASP A 1 212 ? -6.528 10.008 -7.279 1.00 86.25 212 ASP A C 1
ATOM 1657 O O . ASP A 1 212 ? -5.638 9.226 -7.623 1.00 86.25 212 ASP A O 1
ATOM 1661 N N . TRP A 1 213 ? -7.817 9.670 -7.271 1.00 88.06 213 TRP A N 1
ATOM 1662 C CA . TRP A 1 213 ? -8.348 8.387 -7.733 1.00 88.06 213 TRP A CA 1
ATOM 1663 C C . TRP A 1 213 ? -8.744 8.396 -9.220 1.00 88.06 213 TRP A C 1
ATOM 1665 O O . TRP A 1 213 ? -9.278 7.405 -9.723 1.00 88.06 213 TRP A O 1
ATOM 1675 N N . ARG A 1 214 ? -8.522 9.491 -9.959 1.00 86.75 214 ARG A N 1
ATOM 1676 C CA . ARG A 1 214 ? -8.958 9.587 -11.360 1.00 86.75 214 ARG A CA 1
ATOM 1677 C C . ARG A 1 214 ? -8.150 8.654 -12.254 1.00 86.75 214 ARG A C 1
ATOM 1679 O O . ARG A 1 214 ? -6.923 8.636 -12.229 1.00 86.75 214 ARG A O 1
ATOM 1686 N N . GLY A 1 215 ? -8.866 7.859 -13.048 1.00 87.31 215 GLY A N 1
ATOM 1687 C CA . GLY A 1 215 ? -8.263 6.845 -13.917 1.00 87.31 215 GLY A CA 1
ATOM 1688 C C . GLY A 1 215 ? -7.547 5.718 -13.163 1.00 87.31 215 GLY A C 1
ATOM 1689 O O . GLY A 1 215 ? -6.816 4.953 -13.785 1.00 87.31 215 GLY A O 1
ATOM 1690 N N . LYS A 1 216 ? -7.724 5.619 -11.838 1.00 90.38 216 LYS A N 1
ATOM 1691 C CA . LYS A 1 216 ? -7.150 4.557 -11.008 1.00 90.38 216 LYS A CA 1
ATOM 1692 C C . LYS A 1 216 ? -8.172 3.431 -10.776 1.00 90.38 216 LYS A C 1
ATOM 1694 O O . LYS A 1 216 ? -9.374 3.679 -10.879 1.00 90.38 216 LYS A O 1
ATOM 1699 N N . PRO A 1 217 ? -7.714 2.209 -10.448 1.00 92.56 217 PRO A N 1
ATOM 1700 C CA . PRO A 1 217 ? -8.590 1.121 -10.008 1.00 92.56 217 PRO A CA 1
ATOM 1701 C C . PRO A 1 217 ? -9.455 1.552 -8.813 1.00 92.56 217 PRO A C 1
ATOM 1703 O O . PRO A 1 217 ? -8.956 2.214 -7.898 1.00 92.56 217 PRO A O 1
ATOM 1706 N N . THR A 1 218 ? -10.747 1.216 -8.826 1.00 93.50 218 THR A N 1
ATOM 1707 C CA . THR A 1 218 ? -11.731 1.774 -7.882 1.00 93.50 218 THR A CA 1
ATOM 1708 C C . THR A 1 218 ? -11.938 0.925 -6.637 1.00 93.50 218 THR A C 1
ATOM 1710 O O . THR A 1 218 ? -12.461 1.437 -5.659 1.00 93.50 218 THR A O 1
ATOM 1713 N N . GLU A 1 219 ? -11.491 -0.327 -6.610 1.00 95.81 219 GLU A N 1
ATOM 1714 C CA . GLU A 1 219 ? -11.820 -1.296 -5.562 1.00 95.81 219 GLU A CA 1
ATOM 1715 C C . GLU A 1 219 ? -11.397 -0.809 -4.169 1.00 95.81 219 GLU A C 1
ATOM 1717 O O . GLU A 1 219 ? -12.156 -0.915 -3.202 1.00 95.81 219 GLU A O 1
ATOM 1722 N N . MET A 1 220 ? -10.208 -0.206 -4.061 1.00 94.06 220 MET A N 1
ATOM 1723 C CA . MET A 1 220 ? -9.766 0.428 -2.818 1.00 94.06 220 MET A CA 1
ATOM 1724 C C . MET A 1 220 ? -10.594 1.674 -2.479 1.00 94.06 220 MET A C 1
ATOM 1726 O O . MET A 1 220 ? -11.028 1.816 -1.337 1.00 94.06 220 MET A O 1
ATOM 1730 N N . LYS A 1 221 ? -10.857 2.555 -3.454 1.00 94.19 221 LYS A N 1
ATOM 1731 C CA . LYS A 1 221 ? -11.702 3.748 -3.268 1.00 94.19 221 LYS A CA 1
ATOM 1732 C C . LYS A 1 221 ? -13.089 3.365 -2.745 1.00 94.19 221 LYS A C 1
ATOM 1734 O O . LYS A 1 221 ? -13.584 3.975 -1.802 1.00 94.19 221 LYS A O 1
ATOM 1739 N N . ASP A 1 222 ? -13.687 2.331 -3.320 1.00 95.06 222 ASP A N 1
ATOM 1740 C CA . ASP A 1 222 ? -15.031 1.867 -2.991 1.00 95.06 222 ASP A CA 1
ATOM 1741 C C . ASP A 1 222 ? -15.088 1.326 -1.553 1.00 95.06 222 ASP A C 1
ATOM 1743 O O . ASP A 1 222 ? -16.029 1.625 -0.816 1.00 95.06 222 ASP A O 1
ATOM 1747 N N . LYS A 1 223 ? -14.041 0.624 -1.097 1.00 94.81 223 LYS A N 1
ATOM 1748 C CA . LYS A 1 223 ? -13.892 0.208 0.310 1.00 94.81 223 LYS A CA 1
ATOM 1749 C C . LYS A 1 223 ? -13.747 1.388 1.266 1.00 94.81 223 LYS A C 1
ATOM 1751 O O . LYS A 1 223 ? -14.404 1.414 2.307 1.00 94.81 223 LYS A O 1
ATOM 1756 N N . LEU A 1 224 ? -12.927 2.376 0.906 1.00 94.06 224 LEU A N 1
ATOM 1757 C CA . LEU A 1 224 ? -12.755 3.598 1.697 1.00 94.06 224 LEU A CA 1
ATOM 1758 C C . LEU A 1 224 ? -14.087 4.349 1.848 1.00 94.06 224 LEU A C 1
ATOM 1760 O O . LEU A 1 224 ? -14.456 4.739 2.956 1.00 94.06 224 LEU A O 1
ATOM 1764 N N . LEU A 1 225 ? -14.834 4.501 0.750 1.00 95.00 225 LEU A N 1
ATOM 1765 C CA . LEU A 1 225 ? -16.156 5.129 0.739 1.00 95.00 225 LEU A CA 1
ATOM 1766 C C . LEU A 1 225 ? -17.158 4.347 1.591 1.00 95.00 225 LEU A C 1
ATOM 1768 O O . LEU A 1 225 ? -17.818 4.936 2.448 1.00 95.00 225 LEU A O 1
ATOM 1772 N N . ALA A 1 226 ? -17.244 3.028 1.405 1.00 95.75 226 ALA A N 1
ATOM 1773 C CA . ALA A 1 226 ? -18.149 2.171 2.167 1.00 95.75 226 ALA A CA 1
ATOM 1774 C C . ALA A 1 226 ? -17.886 2.269 3.678 1.00 95.75 226 ALA A C 1
ATOM 1776 O O . ALA A 1 226 ? -18.820 2.454 4.463 1.00 95.75 226 ALA A O 1
ATOM 1777 N N . TYR A 1 227 ? -16.613 2.223 4.084 1.00 95.69 227 TYR A N 1
ATOM 1778 C CA . TYR A 1 227 ? -16.218 2.404 5.477 1.00 95.69 227 TYR A CA 1
ATOM 1779 C C . TYR A 1 227 ? -16.603 3.792 6.004 1.00 95.69 227 TYR A C 1
ATOM 1781 O O . TYR A 1 227 ? -17.177 3.903 7.092 1.00 95.69 227 TYR A O 1
ATOM 1789 N N . ALA A 1 228 ? -16.303 4.855 5.250 1.00 95.00 228 ALA A N 1
ATOM 1790 C CA . ALA A 1 228 ? -16.572 6.229 5.665 1.00 95.00 228 ALA A CA 1
ATOM 1791 C C . ALA A 1 228 ? -18.073 6.505 5.837 1.00 95.00 228 ALA A C 1
ATOM 1793 O O . ALA A 1 228 ? -18.466 7.142 6.815 1.00 95.00 228 ALA A O 1
ATOM 1794 N N . VAL A 1 229 ? -18.912 5.986 4.935 1.00 95.56 229 VAL A N 1
ATOM 1795 C CA . VAL A 1 229 ? -20.377 6.084 5.026 1.00 95.56 229 VAL A CA 1
ATOM 1796 C C . VAL A 1 229 ? -20.892 5.331 6.254 1.00 95.56 229 VAL A C 1
ATOM 1798 O O . VAL A 1 229 ? -21.648 5.897 7.045 1.00 95.56 229 VAL A O 1
ATOM 1801 N N . ALA A 1 230 ? -20.448 4.087 6.462 1.00 95.69 230 ALA A N 1
ATOM 1802 C CA . ALA A 1 230 ? -20.876 3.271 7.599 1.00 95.69 230 ALA A CA 1
ATOM 1803 C C . ALA A 1 230 ? -20.492 3.889 8.958 1.00 95.69 230 ALA A C 1
ATOM 1805 O O . ALA A 1 230 ? -21.241 3.768 9.927 1.00 95.69 230 ALA A O 1
ATOM 1806 N N . ASN A 1 231 ? -19.361 4.599 9.022 1.00 95.38 231 ASN A N 1
ATOM 1807 C CA . ASN A 1 231 ? -18.808 5.177 10.250 1.00 95.38 231 ASN A CA 1
ATOM 1808 C C . ASN A 1 231 ? -18.902 6.712 10.300 1.00 95.38 231 ASN A C 1
ATOM 1810 O O . ASN A 1 231 ? -18.189 7.363 11.071 1.00 95.38 231 ASN A O 1
ATOM 1814 N N . TRP A 1 232 ? -19.795 7.316 9.507 1.00 94.62 232 TRP A N 1
ATOM 1815 C CA . TRP A 1 232 ? -19.827 8.767 9.282 1.00 94.62 232 TRP A CA 1
ATOM 1816 C C . TRP A 1 232 ? -19.884 9.602 10.571 1.00 94.62 232 TRP A C 1
ATOM 1818 O O . TRP A 1 232 ? -19.266 10.661 10.674 1.00 94.62 232 TRP A O 1
ATOM 1828 N N . ASN A 1 233 ? -20.596 9.121 11.595 1.00 93.38 233 ASN A N 1
ATOM 1829 C CA . ASN A 1 233 ? -20.741 9.830 12.867 1.00 93.38 233 ASN A CA 1
ATOM 1830 C C . ASN A 1 233 ? -19.436 9.990 13.655 1.00 93.38 233 ASN A C 1
ATOM 1832 O O . ASN A 1 233 ? -19.319 10.952 14.416 1.00 93.38 233 ASN A O 1
ATOM 1836 N N . GLU A 1 234 ? -18.497 9.062 13.499 1.00 92.81 234 GLU A N 1
ATOM 1837 C CA . GLU A 1 234 ? -17.167 9.122 14.109 1.00 92.81 234 GLU A CA 1
ATOM 1838 C C . GLU A 1 234 ? -16.200 9.863 13.195 1.00 92.81 234 GLU A C 1
ATOM 1840 O O . GLU A 1 234 ? -15.487 10.762 13.634 1.00 92.81 234 GLU A O 1
ATOM 1845 N N . VAL A 1 235 ? -16.260 9.541 11.904 1.00 91.25 235 VAL A N 1
ATOM 1846 C CA . VAL A 1 235 ? -15.455 10.141 10.840 1.00 91.25 235 VAL A CA 1
ATOM 1847 C C . VAL A 1 235 ? -15.591 11.668 10.864 1.00 91.25 235 VAL A C 1
ATOM 1849 O O . VAL A 1 235 ? -14.588 12.367 10.999 1.00 91.25 235 VAL A O 1
ATOM 1852 N N . LYS A 1 236 ? -16.816 12.210 10.899 1.00 90.69 236 LYS A N 1
ATOM 1853 C CA . LYS A 1 236 ? -17.063 13.666 10.918 1.00 90.69 236 LYS A CA 1
ATOM 1854 C C . LYS A 1 236 ? -16.571 14.400 12.175 1.00 90.69 236 LYS A C 1
ATOM 1856 O O . LYS A 1 236 ? -16.523 15.625 12.177 1.00 90.69 236 LYS A O 1
ATOM 1861 N N . LYS A 1 237 ? -16.270 13.673 13.258 1.00 90.94 237 LYS A N 1
ATOM 1862 C CA . LYS A 1 237 ? -15.720 14.233 14.505 1.00 90.94 237 LYS A CA 1
ATOM 1863 C C . LYS A 1 237 ? -14.195 14.232 14.520 1.00 90.94 237 LYS A C 1
ATOM 1865 O O . LYS A 1 237 ? -13.618 14.750 15.467 1.00 90.94 237 LYS A O 1
ATOM 1870 N N . SER A 1 238 ? -13.552 13.603 13.536 1.00 87.31 238 SER A N 1
ATOM 1871 C CA . SER A 1 238 ? -12.098 13.540 13.487 1.00 87.31 238 SER A CA 1
ATOM 1872 C C . SER A 1 238 ? -11.494 14.916 13.207 1.00 87.31 238 SER A C 1
ATOM 1874 O O . SER A 1 238 ? -12.005 15.691 12.397 1.00 87.31 238 SER A O 1
ATOM 1876 N N . ASP A 1 239 ? -10.348 15.180 13.831 1.00 84.19 239 ASP A N 1
ATOM 1877 C CA . ASP A 1 239 ? -9.610 16.440 13.676 1.00 84.19 239 ASP A CA 1
ATOM 1878 C C . ASP A 1 239 ? -9.087 16.659 12.241 1.00 84.19 239 ASP A C 1
ATOM 1880 O O . ASP A 1 239 ? -8.683 17.760 11.876 1.00 84.19 239 ASP A O 1
ATOM 1884 N N . ASN A 1 240 ? -9.127 15.616 11.405 1.00 80.12 240 ASN A N 1
ATOM 1885 C CA . ASN A 1 240 ? -8.655 15.638 10.023 1.00 80.12 240 ASN A CA 1
ATOM 1886 C C . ASN A 1 240 ? -9.687 16.196 9.031 1.00 80.12 240 ASN A C 1
ATOM 1888 O O . ASN A 1 240 ? -9.324 16.491 7.897 1.00 80.12 240 ASN A O 1
ATOM 1892 N N . LEU A 1 241 ? -10.957 16.362 9.419 1.00 82.81 241 LEU A N 1
ATOM 1893 C CA . LEU A 1 241 ? -11.996 16.823 8.490 1.00 82.81 241 LEU A CA 1
ATOM 1894 C C . LEU A 1 241 ? -11.772 18.271 8.027 1.00 82.81 241 LEU A C 1
ATOM 1896 O O . LEU A 1 241 ? -11.894 18.568 6.842 1.00 82.81 241 LEU A O 1
ATOM 1900 N N . ALA A 1 242 ? -11.458 19.176 8.954 1.00 84.81 242 ALA A N 1
ATOM 1901 C CA . ALA A 1 242 ? -11.251 20.589 8.645 1.00 84.81 242 ALA A CA 1
ATOM 1902 C C . ALA A 1 242 ? -10.057 20.842 7.700 1.00 84.81 242 ALA A C 1
ATOM 1904 O O . ALA A 1 242 ? -10.272 21.493 6.678 1.00 84.81 242 ALA A O 1
ATOM 1905 N N . PRO A 1 243 ? -8.833 20.327 7.964 1.00 84.12 243 PRO A N 1
ATOM 1906 C CA . PRO A 1 243 ? -7.718 20.509 7.033 1.00 84.12 243 PRO A CA 1
ATOM 1907 C C . PRO A 1 243 ? -8.007 19.861 5.676 1.00 84.12 243 PRO A C 1
ATOM 1909 O O . PRO A 1 243 ? -7.669 20.436 4.647 1.00 84.12 243 PRO A O 1
ATOM 1912 N N . MET A 1 244 ? -8.711 18.726 5.669 1.00 80.81 244 MET A N 1
ATOM 1913 C CA . MET A 1 244 ? -9.102 18.057 4.435 1.00 80.81 244 MET A CA 1
ATOM 1914 C C . MET A 1 244 ? -10.059 18.895 3.583 1.00 80.81 244 MET A C 1
ATOM 1916 O O . MET A 1 244 ? -9.887 19.006 2.375 1.00 80.81 244 MET A O 1
ATOM 1920 N N . LEU A 1 245 ? -11.065 19.521 4.199 1.00 84.06 245 LEU A N 1
ATOM 1921 C CA . LEU A 1 245 ? -11.991 20.403 3.486 1.00 84.06 245 LEU A CA 1
ATOM 1922 C C . LEU A 1 245 ? -11.266 21.589 2.844 1.00 84.06 245 LEU A C 1
ATOM 1924 O O . LEU A 1 245 ? -11.599 21.959 1.719 1.00 84.06 245 LEU A O 1
ATOM 1928 N N . THR A 1 246 ? -10.274 22.154 3.534 1.00 86.38 246 THR A N 1
ATOM 1929 C CA . THR A 1 246 ? -9.419 23.209 2.979 1.00 86.38 246 THR A CA 1
ATOM 1930 C C . THR A 1 246 ? -8.615 22.692 1.788 1.00 86.38 246 THR A C 1
ATOM 1932 O O . THR A 1 246 ? -8.655 23.304 0.725 1.00 86.38 246 THR A O 1
ATOM 1935 N N . GLU A 1 247 ? -7.959 21.534 1.916 1.00 82.75 247 GLU A N 1
ATOM 1936 C CA . GLU A 1 247 ? -7.166 20.942 0.831 1.00 82.75 247 GLU A CA 1
ATOM 1937 C C . GLU A 1 247 ? -8.017 20.637 -0.410 1.00 82.75 247 GLU A C 1
ATOM 1939 O O . GLU A 1 247 ? -7.615 20.946 -1.532 1.00 82.75 247 GLU A O 1
ATOM 1944 N N . VAL A 1 248 ? -9.220 20.087 -0.223 1.00 82.94 248 VAL A N 1
ATOM 1945 C CA . VAL A 1 248 ? -10.160 19.801 -1.317 1.00 82.94 248 VAL A CA 1
ATOM 1946 C C . VAL A 1 248 ? -10.706 21.083 -1.947 1.00 82.94 248 VAL A C 1
ATOM 1948 O O . VAL A 1 248 ? -10.929 21.116 -3.156 1.00 82.94 248 VAL A O 1
ATOM 1951 N N . ALA A 1 249 ? -10.911 22.149 -1.170 1.00 84.38 249 ALA A N 1
ATOM 1952 C CA . ALA A 1 249 ? -11.322 23.442 -1.712 1.00 84.38 249 ALA A CA 1
ATOM 1953 C C . ALA A 1 249 ? -10.224 24.075 -2.584 1.00 84.38 249 ALA A C 1
ATOM 1955 O O . ALA A 1 249 ? -10.530 24.669 -3.617 1.00 84.38 249 ALA A O 1
ATOM 1956 N N . GLU A 1 250 ? -8.957 23.922 -2.192 1.00 86.12 250 GLU A N 1
ATOM 1957 C CA . GLU A 1 250 ? -7.797 24.408 -2.947 1.00 86.12 250 GLU A CA 1
ATOM 1958 C C . GLU A 1 250 ? -7.475 23.523 -4.161 1.00 86.12 250 GLU A C 1
ATOM 1960 O O . GLU A 1 250 ? -7.062 24.030 -5.203 1.00 86.12 250 GLU A O 1
ATOM 1965 N N . ASN A 1 251 ? -7.700 22.209 -4.052 1.00 83.31 251 ASN A N 1
ATOM 1966 C CA . ASN A 1 251 ? -7.406 21.217 -5.085 1.00 83.31 251 ASN A CA 1
ATOM 1967 C C . ASN A 1 251 ? -8.602 20.268 -5.309 1.00 83.31 251 ASN A C 1
ATOM 1969 O O . ASN A 1 251 ? -8.537 19.089 -4.940 1.00 83.31 251 ASN A O 1
ATOM 1973 N N . PRO A 1 252 ? -9.681 20.727 -5.977 1.00 78.94 252 PRO A N 1
ATOM 1974 C CA . PRO A 1 252 ? -10.913 19.942 -6.156 1.00 78.94 252 PRO A CA 1
ATOM 1975 C C . PRO A 1 252 ? -10.682 18.595 -6.845 1.00 78.94 252 PRO A C 1
ATOM 1977 O O . PRO A 1 252 ? -11.391 17.619 -6.615 1.00 78.94 252 PRO A O 1
ATOM 1980 N N . GLU A 1 253 ? -9.655 18.553 -7.685 1.00 76.44 253 GLU A N 1
ATOM 1981 C CA . GLU A 1 253 ? -9.219 17.391 -8.440 1.00 76.44 253 GLU A CA 1
ATOM 1982 C C . GLU A 1 253 ? -8.702 16.238 -7.569 1.00 76.44 253 GLU A C 1
ATOM 1984 O O . GLU A 1 253 ? -8.970 15.076 -7.870 1.00 76.44 253 GLU A O 1
ATOM 1989 N N . ARG A 1 254 ? -8.009 16.552 -6.467 1.00 73.25 254 ARG A N 1
ATOM 1990 C CA . ARG A 1 254 ? -7.517 15.559 -5.499 1.00 73.25 254 ARG A CA 1
ATOM 1991 C C . ARG A 1 254 ? -8.641 15.061 -4.590 1.00 73.25 254 ARG A C 1
ATOM 1993 O O . ARG A 1 254 ? -8.655 13.912 -4.177 1.00 73.25 254 ARG A O 1
ATOM 2000 N N . GLY A 1 255 ? -9.657 15.888 -4.368 1.00 79.38 255 GLY A N 1
ATOM 2001 C CA . GLY A 1 255 ? -10.796 15.573 -3.512 1.00 79.38 255 GLY A CA 1
ATOM 2002 C C . GLY A 1 255 ? -11.960 14.843 -4.173 1.00 79.38 255 GLY A C 1
ATOM 2003 O O . GLY A 1 255 ? -13.030 14.809 -3.575 1.00 79.38 255 GLY A O 1
ATOM 2004 N N . ALA A 1 256 ? -11.829 14.290 -5.383 1.00 84.94 256 ALA A N 1
ATOM 2005 C CA . ALA A 1 256 ? -12.979 13.739 -6.111 1.00 84.94 256 ALA A CA 1
ATOM 2006 C C . ALA A 1 256 ? -13.745 12.661 -5.313 1.00 84.94 256 ALA A C 1
ATOM 2008 O O . ALA A 1 256 ? -14.972 12.723 -5.216 1.00 84.94 256 ALA A O 1
ATOM 2009 N N . ALA A 1 257 ? -13.031 11.719 -4.686 1.00 85.75 257 ALA A N 1
ATOM 2010 C CA . ALA A 1 257 ? -13.654 10.689 -3.853 1.00 85.75 257 ALA A CA 1
ATOM 2011 C C . ALA A 1 257 ? -14.202 11.266 -2.534 1.00 85.75 257 ALA A C 1
ATOM 2013 O O . ALA A 1 257 ? -15.248 10.844 -2.048 1.00 85.75 257 ALA A O 1
ATOM 2014 N N . PHE A 1 258 ? -13.554 12.287 -1.973 1.00 85.06 258 PHE A N 1
ATOM 2015 C CA . PHE A 1 258 ? -14.085 13.003 -0.814 1.00 85.06 258 PHE A CA 1
ATOM 2016 C C . PHE A 1 258 ? -15.391 13.755 -1.140 1.00 85.06 258 PHE A C 1
ATOM 2018 O O . PHE A 1 258 ? -16.348 13.701 -0.373 1.00 85.06 258 PHE A O 1
ATOM 2025 N N . LEU A 1 259 ? -15.480 14.419 -2.294 1.00 85.81 259 LEU A N 1
ATOM 2026 C CA . LEU A 1 259 ? -16.708 15.076 -2.752 1.00 85.81 259 LEU A CA 1
ATOM 2027 C C . LEU A 1 259 ? -17.830 14.058 -2.992 1.00 85.81 259 LEU A C 1
ATOM 2029 O O . LEU A 1 259 ? -18.981 14.326 -2.654 1.00 85.81 259 LEU A O 1
ATOM 2033 N N . GLU A 1 260 ? -17.495 12.885 -3.531 1.00 89.38 260 GLU A N 1
ATOM 2034 C CA . GLU A 1 260 ? -18.419 11.754 -3.660 1.00 89.38 260 GLU A CA 1
ATOM 2035 C C . GLU A 1 260 ? -18.963 11.321 -2.289 1.00 89.38 260 GLU A C 1
ATOM 2037 O O . GLU A 1 260 ? -20.180 11.240 -2.117 1.00 89.38 260 GLU A O 1
ATOM 2042 N N . LEU A 1 261 ? -18.096 11.161 -1.283 1.00 89.25 261 LEU A N 1
ATOM 2043 C CA . LEU A 1 261 ? -18.518 10.891 0.095 1.00 89.25 261 LEU A CA 1
ATOM 2044 C C . LEU A 1 261 ? -19.481 11.964 0.618 1.00 89.25 261 LEU A C 1
ATOM 2046 O O . LEU A 1 261 ? -20.524 11.627 1.176 1.00 89.25 261 LEU A O 1
ATOM 2050 N N . MET A 1 262 ? -19.158 13.246 0.425 1.00 87.12 262 MET A N 1
ATOM 2051 C CA . MET A 1 262 ? -19.989 14.356 0.903 1.00 87.12 262 MET A CA 1
ATOM 2052 C C . MET A 1 262 ? -21.389 14.339 0.279 1.00 87.12 262 MET A C 1
ATOM 2054 O O . MET A 1 262 ? -22.372 14.570 0.986 1.00 87.12 262 MET A O 1
ATOM 2058 N N . ARG A 1 263 ? -21.505 13.991 -1.008 1.00 88.94 263 ARG A N 1
ATOM 2059 C CA . ARG A 1 263 ? -22.804 13.777 -1.669 1.00 88.94 263 ARG A CA 1
ATOM 2060 C C . ARG A 1 263 ? -23.579 12.626 -1.036 1.00 88.94 263 ARG A C 1
ATOM 2062 O O . ARG A 1 263 ? -24.753 12.789 -0.716 1.00 88.94 263 ARG A O 1
ATOM 2069 N N . LEU A 1 264 ? -22.917 11.497 -0.776 1.00 90.75 264 LEU A N 1
ATOM 2070 C CA . LEU A 1 264 ? -23.551 10.311 -0.189 1.00 90.75 264 LEU A CA 1
ATOM 2071 C C . LEU A 1 264 ? -24.096 10.550 1.228 1.00 90.75 264 LEU A C 1
ATOM 2073 O O . LEU A 1 264 ? -25.158 10.032 1.565 1.00 90.75 264 LEU A O 1
ATOM 2077 N N . VAL A 1 265 ? -23.390 11.319 2.064 1.00 89.44 265 VAL A N 1
ATOM 2078 C CA . VAL A 1 265 ? -23.743 11.486 3.490 1.00 89.44 265 VAL A CA 1
ATOM 2079 C C . VAL A 1 265 ? -24.575 12.733 3.803 1.00 89.44 265 VAL A C 1
ATOM 2081 O O . VAL A 1 265 ? -25.267 12.746 4.821 1.00 89.44 265 VAL A O 1
ATOM 2084 N N . ILE A 1 266 ? -24.526 13.775 2.965 1.00 84.69 266 ILE A N 1
ATOM 2085 C CA . ILE A 1 266 ? -25.302 15.021 3.151 1.00 84.69 266 ILE A CA 1
ATOM 2086 C C . ILE A 1 266 ? -26.481 15.108 2.167 1.00 84.69 266 ILE A C 1
ATOM 2088 O O . ILE A 1 266 ? -27.413 15.872 2.407 1.00 84.69 266 ILE A O 1
ATOM 2092 N N . GLY A 1 267 ? -26.493 14.297 1.103 1.00 73.75 267 GLY A N 1
ATOM 2093 C CA . GLY A 1 267 ? -27.523 14.349 0.062 1.00 73.75 267 GLY A CA 1
ATOM 2094 C C . GLY A 1 267 ? -27.385 15.562 -0.865 1.00 73.75 267 GLY A C 1
ATOM 2095 O O . GLY A 1 267 ? -28.400 16.084 -1.326 1.00 73.75 267 GLY A O 1
ATOM 2096 N N . LEU A 1 268 ? -26.148 16.032 -1.074 1.00 52.97 268 LEU A N 1
ATOM 2097 C CA . LEU A 1 268 ? -25.791 17.087 -2.036 1.00 52.97 268 LEU A CA 1
ATOM 2098 C C . LEU A 1 268 ? -25.807 16.589 -3.486 1.00 52.97 268 LEU A C 1
ATOM 2100 O O . LEU A 1 268 ? -25.425 15.420 -3.717 1.00 52.97 268 LEU A O 1
#

Organism: NCBI:txid269621

pLDDT: mean 82.21, std 14.23, range [31.11, 97.25]

Secondary structure (DSSP, 8-state):
-HHHHHHHHHHHHHHHHHHHHHHHHHHHHHHHHHHHHHHHHHHHHHHHHHHHHHHHHHHHHHHHHHTTS-TT--EEEEETTTTEEEEE-HHHHHHH-HHHHHHHHHT-TTEE-PPPPTT-TTS-SEEEEESSS-HHHHHHHHHHHHHS---PPPTT-GGGGSTT-TTS----HHHHHHHHHHTT-HHHHHHHHHHHHHH--TTTHHHHHTS--TTS-SHHHHHHHHHHHHTHHHHTTSTTHHHHHHHHHH-TTTTHHHHHHHHHHH--

InterPro domains:
  IPR000210 BTB/POZ domain [PF00651] (64-191)
  IPR000210 BTB/POZ domain [PS50097] (73-154)
  IPR000210 BTB/POZ domain [SM00225] (75-200)
  IPR011333 SKP1/BTB/POZ domain superfamily [G3DSA:3.30.710.10] (58-240)
  IPR011333 SKP1/BTB/POZ domain superfamily [SSF54695] (57-196)

Foldseek 3Di:
DPPVVVVVVVVVVVVVVVVVVVVVVVVVVVVVVVVVVVVVVVVVVVVVVVVVVVVLVVLLVVQQVVQQALPPFQEWEAAPVVRDIGGHHLVLLVVQFVLSVCCLVVVDPQWDQDDDPPPDSRHHRTYGYDYPADPLLVSQVVSCSVPVDGDADALDPVPPVDPDCCPPSHHHLVSNLQVCVVRVRVVSVVVSQVSCLVRDDLARLLVVLLAQCPVTDCSSLVSSLVVCQVCVVSNVPHPVPVVSVVVCVVPVNSNVSVVVSCCVNVVD